Protein AF-A0A2A2UWL7-F1 (afdb_monomer)

Nearest PDB structures (foldseek):
  1azx-assembly1_L  TM=3.240E-01  e=1.649E-01  Homo sapiens
  1e03-assembly1_L  TM=3.255E-01  e=1.553E-01  Homo sapiens
  1lk6-assembly1_L  TM=3.260E-01  e=3.373E-01  Homo sapiens
  2hij-assembly2_L  TM=3.289E-01  e=7.777E-01  Homo sapiens
  1r1l-assembly1_L  TM=2.921E-01  e=4.825E-01  Homo sapiens

Foldseek 3Di:
DPPPDFWKKAKAKEFEKEFLAFKFFLVRLVVLVVPPVSLVSQQQFFKKFWWFDFFKFWWQWDQDPQRKTWTWIDGPPPFDTKTKIADCPQLVLDDVPFDKDKDFDALDDDDDPPGGDGRTQWMFIAGPVRHTSDIGGPRRLLQCLLQVRTRRHIDDDLVVGFEIETQDMDTDLPHGPSVCVVVPPLLVVCQPPDDHPDPSCPGSSSGTIMGTMGRPDMDMDMDIRDDPVVDPPPFDTQMQGQGDPPSVVSVVVSPDDLDDSSACQSSVQVRQVVLCQQVRPSDPDRNPVPPPDPSHVVVSRHRYYHYDYPQASHWYHHPRDIDDGDGDDPSD

Solvent-accessible surface area (backbone atoms only — not comparable to full-atom values): 18523 Å² total; per-residue (Å²): 133,80,80,76,75,59,45,37,28,36,34,30,38,36,40,31,30,34,64,53,51,57,62,34,26,51,54,52,45,71,59,48,73,76,37,71,79,48,49,70,48,43,64,69,22,32,36,38,34,40,29,38,34,73,49,58,22,31,26,65,30,40,69,48,100,85,63,34,35,34,35,29,41,39,51,86,84,72,61,80,55,32,39,35,40,42,32,45,53,63,48,66,66,40,57,91,91,63,67,67,47,78,49,79,43,56,80,54,87,76,90,55,89,99,54,62,41,51,45,23,46,32,38,36,37,23,38,86,85,68,46,84,62,44,82,46,37,58,47,42,49,53,44,39,22,38,67,62,37,59,34,35,45,72,49,67,69,64,78,83,76,27,59,29,41,47,43,31,69,46,75,28,78,94,46,54,42,66,70,57,57,60,85,28,67,65,60,54,48,46,54,70,68,55,75,58,85,37,91,84,49,91,44,38,40,62,26,34,24,38,42,39,28,19,75,78,49,68,49,76,50,75,40,76,70,59,55,81,84,82,50,64,99,83,62,74,77,39,76,44,74,29,44,55,99,82,36,58,63,45,48,58,54,67,75,46,78,73,67,60,94,86,39,64,27,59,52,45,35,51,47,44,53,51,30,46,52,36,57,25,82,70,40,88,73,52,50,89,58,64,84,72,49,86,62,17,50,52,70,55,51,30,43,47,78,45,80,45,74,48,70,34,76,40,27,44,31,39,100,73,32,74,47,75,54,36,68,49,94,87,41,123

pLDDT: mean 88.8, std 8.98, range [41.31, 98.12]

Radius of gyration: 23.71 Å; Cα contacts (8 Å, |Δi|>4): 663; chains: 1; bounding box: 66×36×76 Å

Structure (mmCIF, N/CA/C/O backbone):
data_AF-A0A2A2UWL7-F1
#
_entry.id   AF-A0A2A2UWL7-F1
#
loop_
_atom_site.group_PDB
_atom_site.id
_atom_site.type_symbol
_atom_site.label_atom_id
_atom_site.label_alt_id
_atom_site.label_comp_id
_atom_site.label_asym_id
_atom_site.label_entity_id
_atom_site.label_seq_id
_atom_site.pdbx_PDB_ins_code
_atom_site.Cartn_x
_atom_site.Cartn_y
_atom_site.Cartn_z
_atom_site.occupancy
_atom_site.B_iso_or_equiv
_atom_site.auth_seq_id
_atom_site.auth_comp_id
_atom_site.auth_asym_id
_atom_site.auth_atom_id
_atom_site.pdbx_PDB_model_num
ATOM 1 N N . MET A 1 1 ? 42.672 -5.130 -41.601 1.00 41.31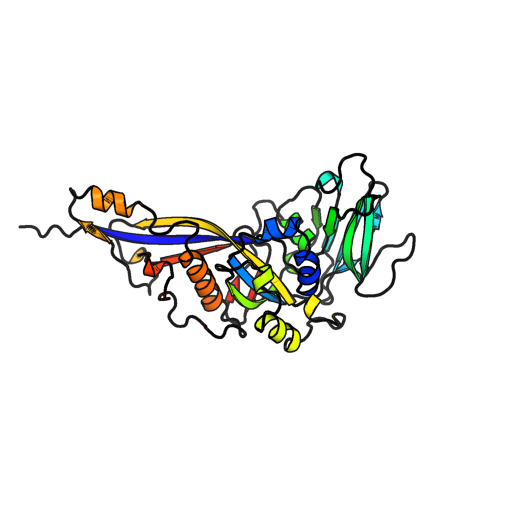 1 MET A N 1
ATOM 2 C CA . MET A 1 1 ? 41.757 -4.196 -40.924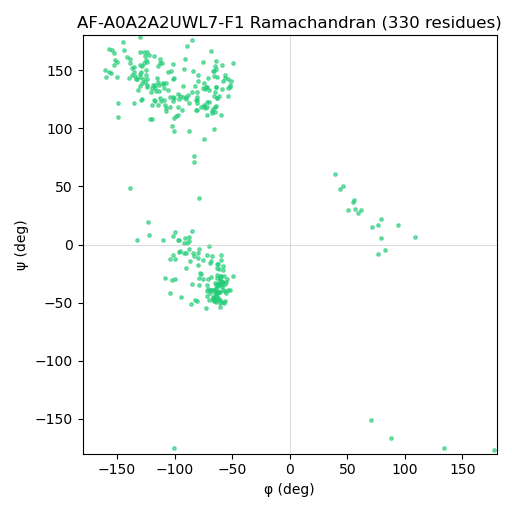 1.00 41.31 1 MET A CA 1
ATOM 3 C C . MET A 1 1 ? 40.709 -5.062 -40.262 1.00 41.31 1 MET A C 1
ATOM 5 O O . MET A 1 1 ? 39.820 -5.549 -40.947 1.00 41.31 1 MET A O 1
ATOM 9 N N . SER A 1 2 ? 40.934 -5.419 -38.999 1.00 44.66 2 SER A N 1
ATOM 10 C CA . SER A 1 2 ? 39.890 -6.002 -38.160 1.00 44.66 2 SER A CA 1
ATOM 11 C C . SER A 1 2 ? 38.804 -4.941 -38.021 1.00 44.66 2 SER A C 1
ATOM 13 O O . SER A 1 2 ? 39.118 -3.807 -37.679 1.00 44.66 2 SER A O 1
ATOM 15 N N . ASN A 1 3 ? 37.558 -5.279 -38.350 1.00 45.78 3 ASN A N 1
ATOM 16 C CA . ASN A 1 3 ? 36.433 -4.523 -37.817 1.00 45.78 3 ASN A CA 1
ATOM 17 C C . ASN A 1 3 ? 36.465 -4.787 -36.312 1.00 45.78 3 ASN A C 1
ATOM 19 O O . ASN A 1 3 ? 36.086 -5.879 -35.892 1.00 45.78 3 ASN A O 1
ATOM 23 N N . GLU A 1 4 ? 37.013 -3.861 -35.532 1.00 58.72 4 GLU A N 1
ATOM 24 C CA . GLU A 1 4 ? 36.763 -3.839 -34.095 1.00 58.72 4 GLU A CA 1
ATOM 25 C C . GLU A 1 4 ? 35.250 -3.670 -33.941 1.00 58.72 4 GLU A C 1
ATOM 27 O O . GLU A 1 4 ? 34.660 -2.694 -34.405 1.00 58.72 4 GLU A O 1
ATOM 32 N N . GLU A 1 5 ? 34.583 -4.719 -33.459 1.00 68.62 5 GLU A N 1
ATOM 33 C CA . GLU A 1 5 ? 33.166 -4.631 -33.133 1.00 68.62 5 GLU A CA 1
ATOM 34 C C . GLU A 1 5 ? 33.044 -3.668 -31.956 1.00 68.62 5 GLU A C 1
ATOM 36 O O . GLU A 1 5 ? 33.579 -3.951 -30.885 1.00 68.62 5 GLU A O 1
ATOM 41 N N . SER A 1 6 ? 32.357 -2.539 -32.167 1.00 79.06 6 SER A N 1
ATOM 42 C CA . SER A 1 6 ? 32.125 -1.560 -31.107 1.00 79.06 6 SER A CA 1
ATOM 43 C C . SER A 1 6 ? 31.498 -2.233 -29.889 1.00 79.06 6 SER A C 1
ATOM 45 O O . SER A 1 6 ? 30.588 -3.071 -30.010 1.00 79.06 6 SER A O 1
ATOM 47 N N . LEU A 1 7 ? 32.013 -1.904 -28.705 1.00 88.62 7 LEU A N 1
ATOM 48 C CA . LEU A 1 7 ? 31.579 -2.523 -27.465 1.00 88.62 7 LEU A CA 1
ATOM 49 C C . LEU A 1 7 ? 30.153 -2.055 -27.151 1.00 88.62 7 LEU A C 1
ATOM 51 O O . LEU A 1 7 ? 29.884 -0.863 -27.031 1.00 88.62 7 LEU A O 1
ATOM 55 N N . LYS A 1 8 ? 29.214 -2.997 -27.008 1.00 93.38 8 LYS A N 1
ATOM 56 C CA . LYS A 1 8 ? 27.795 -2.685 -26.769 1.00 93.38 8 LYS A CA 1
ATOM 57 C C . LYS A 1 8 ? 27.312 -3.212 -25.436 1.00 93.38 8 LYS A C 1
ATOM 59 O O . LYS A 1 8 ? 27.574 -4.365 -25.081 1.00 93.38 8 LYS A O 1
ATOM 64 N N . GLY A 1 9 ? 26.547 -2.381 -24.740 1.00 94.81 9 GLY A N 1
ATOM 65 C CA . GLY A 1 9 ? 25.943 -2.705 -23.455 1.00 94.81 9 GLY A CA 1
ATOM 66 C C . GLY A 1 9 ? 24.438 -2.472 -23.427 1.00 94.81 9 GLY A C 1
ATOM 67 O O . GLY A 1 9 ? 23.865 -1.807 -24.291 1.00 94.81 9 GLY A O 1
ATOM 68 N N . VAL A 1 10 ? 23.792 -3.018 -22.401 1.00 96.94 10 VAL A N 1
ATOM 69 C CA . VAL A 1 10 ? 22.385 -2.746 -22.078 1.00 96.94 10 VAL A CA 1
ATOM 70 C C . VAL A 1 10 ? 22.256 -2.361 -20.609 1.00 96.94 10 VAL A C 1
ATOM 72 O O . VAL A 1 10 ? 23.004 -2.856 -19.761 1.00 96.94 10 VAL A O 1
ATOM 75 N N . LYS A 1 11 ? 21.287 -1.496 -20.302 1.00 97.38 11 LYS A N 1
ATOM 76 C CA . LYS A 1 11 ? 20.924 -1.133 -18.928 1.00 97.38 11 LYS A CA 1
ATOM 77 C C . LYS A 1 11 ? 19.522 -1.629 -18.611 1.00 97.38 11 LYS A C 1
ATOM 79 O O . LYS A 1 11 ? 18.597 -1.371 -19.375 1.00 97.38 11 LYS A O 1
ATOM 84 N N . ASN A 1 12 ? 19.356 -2.273 -17.467 1.00 96.62 12 ASN A N 1
ATOM 85 C CA . ASN A 1 12 ? 18.069 -2.633 -16.883 1.00 96.62 12 ASN A CA 1
ATOM 86 C C . ASN A 1 12 ? 17.880 -1.862 -15.579 1.00 96.62 12 ASN A C 1
ATOM 88 O O . ASN A 1 12 ? 18.859 -1.507 -14.923 1.00 96.62 12 ASN A O 1
ATOM 92 N N . ILE A 1 13 ? 16.629 -1.637 -15.194 1.00 97.56 13 ILE A N 1
ATOM 93 C CA . ILE A 1 13 ? 16.272 -0.952 -13.953 1.00 97.56 13 ILE A CA 1
ATOM 94 C C . ILE A 1 13 ? 15.358 -1.828 -13.098 1.00 97.56 13 ILE A C 1
ATOM 96 O O . ILE A 1 13 ? 14.497 -2.560 -13.590 1.00 97.56 13 ILE A O 1
ATOM 100 N N . ASN A 1 14 ? 15.558 -1.769 -11.793 1.00 97.19 14 ASN A N 1
ATOM 101 C CA . ASN A 1 14 ? 14.695 -2.372 -10.799 1.00 97.19 14 ASN A CA 1
ATOM 102 C C . ASN A 1 14 ? 14.161 -1.268 -9.894 1.00 97.19 14 ASN A C 1
ATOM 104 O O . ASN A 1 14 ? 14.916 -0.695 -9.113 1.00 97.19 14 ASN A O 1
ATOM 108 N N . ILE A 1 15 ? 12.878 -0.955 -10.034 1.00 97.69 15 ILE A N 1
ATOM 109 C CA . ILE A 1 15 ? 12.208 0.102 -9.283 1.00 97.69 15 ILE A CA 1
ATOM 110 C C . ILE A 1 15 ? 11.743 -0.476 -7.947 1.00 97.69 15 ILE A C 1
ATOM 112 O O . ILE A 1 15 ? 11.126 -1.542 -7.901 1.00 97.69 15 ILE A O 1
ATOM 116 N N . GLN A 1 16 ? 12.038 0.229 -6.863 1.00 95.88 16 GLN A N 1
ATOM 117 C CA . GLN A 1 16 ? 11.651 -0.134 -5.506 1.00 95.88 16 GLN A CA 1
ATOM 118 C C . GLN A 1 16 ? 10.497 0.758 -5.069 1.00 95.88 16 GLN A C 1
ATOM 120 O O . GLN A 1 16 ? 10.581 1.985 -5.137 1.00 95.88 16 GLN A O 1
ATOM 125 N N . VAL A 1 17 ? 9.416 0.132 -4.621 1.00 94.44 17 VAL A N 1
ATOM 126 C CA . VAL A 1 17 ? 8.229 0.813 -4.107 1.00 94.44 17 VAL A CA 1
ATOM 127 C C . VAL A 1 17 ? 7.910 0.324 -2.705 1.00 94.44 17 VAL A C 1
ATOM 129 O O . VAL A 1 17 ? 8.104 -0.849 -2.406 1.00 94.44 17 VAL A O 1
ATOM 132 N N . SER A 1 18 ? 7.389 1.200 -1.857 1.00 91.56 18 SER A N 1
ATOM 133 C CA . SER A 1 18 ? 6.950 0.872 -0.499 1.00 91.56 18 SER A CA 1
ATOM 134 C C . SER A 1 18 ? 5.540 1.397 -0.260 1.00 91.56 18 SER A C 1
ATOM 136 O O . SER A 1 18 ? 5.111 2.359 -0.896 1.00 91.56 18 SER A O 1
ATOM 138 N N . GLY A 1 19 ? 4.815 0.775 0.669 1.00 90.06 19 GLY A N 1
ATOM 139 C CA . GLY A 1 19 ? 3.588 1.361 1.200 1.00 90.06 19 GLY A CA 1
ATOM 140 C C . GLY A 1 19 ? 3.923 2.545 2.104 1.00 90.06 19 GLY A C 1
ATOM 141 O O . GLY A 1 19 ? 4.651 2.372 3.079 1.00 90.06 19 GLY A O 1
ATOM 142 N N . SER A 1 20 ? 3.394 3.731 1.802 1.00 85.56 20 SER A N 1
ATOM 143 C CA . SER A 1 20 ? 3.644 4.937 2.614 1.00 85.56 20 SER A CA 1
ATOM 144 C C . SER A 1 20 ? 2.777 4.990 3.878 1.00 85.56 20 SER A C 1
ATOM 146 O O . SER A 1 20 ? 3.054 5.734 4.815 1.00 85.56 20 SER A O 1
ATOM 148 N N . TYR A 1 21 ? 1.701 4.202 3.913 1.00 88.38 21 TYR A N 1
ATOM 149 C CA . TYR A 1 21 ? 0.769 4.128 5.033 1.00 88.38 21 TYR A CA 1
ATOM 150 C C . TYR A 1 21 ? 0.093 2.745 5.071 1.00 88.38 21 TYR A C 1
ATOM 152 O O . TYR A 1 21 ? -0.024 2.105 4.018 1.00 88.38 21 TYR A O 1
ATOM 160 N N . PRO A 1 22 ? -0.383 2.270 6.242 1.00 90.75 22 PRO A N 1
ATOM 161 C CA . PRO A 1 22 ? -1.287 1.125 6.310 1.00 90.75 22 PRO A CA 1
ATOM 162 C C . PRO A 1 22 ? -2.470 1.246 5.344 1.00 90.75 22 PRO A C 1
ATOM 164 O O . PRO A 1 22 ? -2.879 2.343 4.972 1.00 90.75 22 PRO A O 1
ATOM 167 N N . VAL A 1 23 ? -3.064 0.113 4.969 1.00 92.69 23 VAL A N 1
ATOM 168 C CA . VAL A 1 23 ? -4.260 0.120 4.117 1.00 92.69 23 VAL A CA 1
ATOM 169 C C . VAL A 1 23 ? -5.401 0.848 4.829 1.00 92.69 23 VAL A C 1
ATOM 171 O O . VAL A 1 23 ? -5.735 0.500 5.961 1.00 92.69 23 VAL A O 1
ATOM 174 N N . ILE A 1 24 ? -6.015 1.821 4.155 1.00 90.75 24 ILE A N 1
ATOM 175 C CA . ILE A 1 24 ? -7.119 2.630 4.696 1.00 90.75 24 ILE A CA 1
ATOM 176 C C . ILE A 1 24 ? -8.381 2.413 3.882 1.00 90.75 24 ILE A C 1
ATOM 178 O O . ILE A 1 24 ? -8.351 2.435 2.659 1.00 90.75 24 ILE A O 1
ATOM 182 N N . SER A 1 25 ? -9.513 2.217 4.536 1.00 90.50 25 SER A N 1
ATOM 183 C CA . SER A 1 25 ? -10.818 2.239 3.883 1.00 90.50 25 SER A CA 1
ATOM 184 C C . SER A 1 25 ? -11.124 3.627 3.306 1.00 90.50 25 SER A C 1
ATOM 186 O O . SER A 1 25 ? -10.597 4.648 3.754 1.00 90.50 25 SER A O 1
ATOM 188 N N . ALA A 1 26 ? -12.021 3.688 2.326 1.00 89.88 26 ALA A N 1
ATOM 189 C CA . ALA A 1 26 ? -12.530 4.944 1.784 1.00 89.88 26 ALA A CA 1
ATOM 190 C C . ALA A 1 26 ? -13.180 5.817 2.872 1.00 89.88 26 ALA A C 1
ATOM 192 O O . ALA A 1 26 ? -13.107 7.039 2.808 1.00 89.88 26 ALA A O 1
ATOM 193 N N . TYR A 1 27 ? -13.795 5.191 3.878 1.00 84.50 27 TYR A N 1
ATOM 194 C CA . TYR A 1 27 ? -14.333 5.879 5.046 1.00 84.50 27 TYR A CA 1
ATOM 195 C C . TYR A 1 27 ? -13.234 6.526 5.898 1.00 84.50 27 TYR A C 1
ATOM 197 O O . TYR A 1 27 ? -13.334 7.702 6.234 1.00 84.50 27 TYR A O 1
ATOM 205 N N . GLU A 1 28 ? -12.176 5.781 6.224 1.00 84.00 28 GLU A N 1
ATOM 206 C CA . GLU A 1 28 ? -11.048 6.303 7.007 1.00 84.00 28 GLU A CA 1
ATOM 207 C C . GLU A 1 28 ? -10.314 7.409 6.253 1.00 84.00 28 GLU A C 1
ATOM 209 O O . GLU A 1 28 ? -9.947 8.413 6.854 1.00 84.00 28 GLU A O 1
ATOM 214 N N . PHE A 1 29 ? -10.154 7.272 4.936 1.00 88.31 29 PHE A N 1
ATOM 215 C CA . PHE A 1 29 ? -9.541 8.301 4.101 1.00 88.31 29 PHE A CA 1
ATOM 216 C C . PHE A 1 29 ? -10.241 9.662 4.233 1.00 88.31 29 PHE A C 1
ATOM 218 O O . PHE A 1 29 ? -9.559 10.676 4.350 1.00 88.31 29 PHE A O 1
ATOM 225 N N . GLU A 1 30 ? -11.579 9.700 4.282 1.00 84.44 30 GLU A N 1
ATOM 226 C CA . GLU A 1 30 ? -12.331 10.954 4.446 1.00 84.44 30 GLU A CA 1
ATOM 227 C C . GLU A 1 30 ? -12.056 11.661 5.780 1.00 84.44 30 GLU A C 1
ATOM 229 O O . GLU A 1 30 ? -12.181 12.879 5.848 1.00 84.44 30 GLU A O 1
ATOM 234 N N . ILE A 1 31 ? -11.665 10.917 6.817 1.00 81.62 31 ILE A N 1
ATOM 235 C CA . ILE A 1 31 ? -11.295 11.462 8.129 1.00 81.62 31 ILE A CA 1
ATOM 236 C C . ILE A 1 31 ? -9.817 11.869 8.122 1.00 81.62 31 ILE A C 1
ATOM 238 O O . ILE A 1 31 ? -9.461 12.989 8.476 1.00 81.62 31 ILE A O 1
ATOM 242 N N . LEU A 1 32 ? -8.950 10.952 7.690 1.00 83.75 32 LEU A N 1
ATOM 243 C CA . LEU A 1 32 ? -7.497 11.094 7.760 1.00 83.75 32 LEU A CA 1
ATOM 244 C C . LEU A 1 32 ? -6.958 12.181 6.822 1.00 83.75 32 LEU A C 1
ATOM 246 O O . LEU A 1 32 ? -5.933 12.785 7.119 1.00 83.75 32 LEU A O 1
ATOM 250 N N . LYS A 1 33 ? -7.644 12.471 5.709 1.00 84.69 33 LYS A N 1
ATOM 251 C CA . LYS A 1 33 ? -7.235 13.525 4.769 1.00 84.69 33 LYS A CA 1
ATOM 252 C C . LYS A 1 33 ? -7.338 14.943 5.334 1.00 84.69 33 LYS A C 1
ATOM 254 O O . LYS A 1 33 ? -6.885 15.862 4.667 1.00 84.69 33 LYS A O 1
ATOM 259 N N . GLU A 1 34 ? -7.942 15.145 6.499 1.00 83.94 34 GLU A N 1
ATOM 260 C CA . GLU A 1 34 ? -8.004 16.459 7.153 1.00 83.94 34 GLU A CA 1
ATOM 261 C C . GLU A 1 34 ? -6.879 16.638 8.191 1.00 83.94 34 GLU A C 1
ATOM 263 O O . GLU A 1 34 ? -6.715 17.725 8.741 1.00 83.94 34 GLU A O 1
ATOM 268 N N . LEU A 1 35 ? -6.089 15.587 8.451 1.00 79.62 35 LEU A N 1
ATOM 269 C CA . LEU A 1 35 ? -5.049 15.560 9.478 1.00 79.62 35 LEU A CA 1
ATOM 270 C C . LEU A 1 35 ? -3.668 15.940 8.899 1.00 79.62 35 LEU A C 1
ATOM 272 O O . LEU A 1 35 ? -3.134 15.201 8.062 1.00 79.62 35 LEU A O 1
ATOM 276 N N . PRO A 1 36 ? -3.046 17.057 9.331 1.00 81.81 36 PRO A N 1
ATOM 277 C CA . PRO A 1 36 ? -1.752 17.506 8.806 1.00 81.81 36 PRO A CA 1
ATOM 278 C C . PRO A 1 36 ? -0.616 16.487 8.968 1.00 81.81 36 PRO A C 1
ATOM 280 O O . PRO A 1 36 ? 0.226 16.338 8.082 1.00 81.81 36 PRO A O 1
ATOM 283 N N . GLU A 1 37 ? -0.590 15.753 10.078 1.00 79.44 37 GLU A N 1
ATOM 284 C CA . GLU A 1 37 ? 0.398 14.710 10.351 1.00 79.44 37 GLU A CA 1
ATOM 285 C C . GLU A 1 37 ? 0.312 13.548 9.354 1.00 79.44 37 GLU A C 1
ATOM 287 O O . GLU A 1 37 ? 1.326 12.929 9.029 1.00 79.44 37 GLU A O 1
ATOM 292 N N . VAL A 1 38 ? -0.878 13.292 8.804 1.00 83.00 38 VAL A N 1
ATOM 293 C CA . VAL A 1 38 ? -1.093 12.266 7.783 1.00 83.00 38 VAL A CA 1
ATOM 294 C C . VAL A 1 38 ? -0.648 12.756 6.404 1.00 83.00 38 VAL A C 1
ATOM 296 O O . VAL A 1 38 ? -0.084 11.978 5.636 1.00 83.00 38 VAL A O 1
ATOM 299 N N . HIS A 1 39 ? -0.817 14.046 6.089 1.00 84.69 39 HIS A N 1
ATOM 300 C CA . HIS A 1 39 ? -0.372 14.612 4.803 1.00 84.69 39 HIS A CA 1
ATOM 301 C C . HIS A 1 39 ? 1.119 14.412 4.570 1.00 84.69 39 HIS A C 1
ATOM 303 O O . HIS A 1 39 ? 1.531 14.096 3.456 1.00 84.69 39 HIS A O 1
ATOM 309 N N . HIS A 1 40 ? 1.926 14.557 5.621 1.00 82.12 40 HIS A N 1
ATOM 310 C CA . HIS A 1 40 ? 3.363 14.319 5.544 1.00 82.12 40 HIS A CA 1
ATOM 311 C C . HIS A 1 40 ? 3.707 12.878 5.153 1.00 82.12 40 HIS A C 1
ATOM 313 O O . HIS A 1 40 ? 4.680 12.674 4.436 1.00 82.12 40 HIS A O 1
ATOM 319 N N . LEU A 1 41 ? 2.898 11.902 5.572 1.00 84.31 41 LEU A N 1
ATOM 320 C CA . LEU A 1 41 ? 3.100 10.487 5.251 1.00 84.31 41 LEU A CA 1
ATOM 321 C C . LEU A 1 41 ? 2.663 10.142 3.824 1.00 84.31 41 LEU A C 1
ATOM 323 O O . LEU A 1 41 ? 3.147 9.174 3.256 1.00 84.31 41 LEU A O 1
ATOM 327 N N . TRP A 1 42 ? 1.737 10.906 3.241 1.00 89.06 42 TRP A N 1
ATOM 328 C CA . TRP A 1 42 ? 1.191 10.635 1.905 1.00 89.06 42 TRP A CA 1
ATOM 329 C C . TRP A 1 42 ? 1.820 11.474 0.795 1.00 89.06 42 TRP A C 1
ATOM 331 O O . TRP A 1 42 ? 1.581 11.198 -0.379 1.00 89.06 42 TRP A O 1
ATOM 341 N N . ARG A 1 43 ? 2.578 12.519 1.147 1.00 85.94 43 ARG A N 1
ATOM 342 C CA . ARG A 1 43 ? 3.111 13.499 0.190 1.00 85.94 43 ARG A CA 1
ATOM 343 C C . ARG A 1 43 ? 3.948 12.855 -0.913 1.00 85.94 43 ARG A C 1
ATOM 345 O O . ARG A 1 43 ? 3.825 13.255 -2.064 1.00 85.94 43 ARG A O 1
ATOM 352 N N . GLU A 1 44 ? 4.761 11.868 -0.562 1.00 88.88 44 GLU A N 1
ATOM 353 C CA . GLU A 1 44 ? 5.674 11.211 -1.503 1.00 88.88 44 GLU A CA 1
ATOM 354 C C . GLU A 1 44 ? 5.007 10.038 -2.253 1.00 88.88 44 GLU A C 1
ATOM 356 O O . GLU A 1 44 ? 5.590 9.445 -3.162 1.00 88.88 44 GLU A O 1
ATOM 361 N N . SER A 1 45 ? 3.754 9.697 -1.923 1.00 92.62 45 SER A N 1
ATOM 362 C CA . SER A 1 45 ? 3.015 8.655 -2.634 1.00 92.62 45 SER A CA 1
ATOM 363 C C . SER A 1 45 ? 2.610 9.135 -4.030 1.00 92.62 45 SER A C 1
ATOM 365 O O . SER A 1 45 ? 1.723 9.976 -4.187 1.00 92.62 45 SER A O 1
ATOM 367 N N . THR A 1 46 ? 3.202 8.549 -5.068 1.00 93.94 46 THR A N 1
ATOM 368 C CA . THR A 1 46 ? 2.881 8.868 -6.469 1.00 93.94 46 THR A CA 1
ATOM 369 C C . THR A 1 46 ? 1.969 7.837 -7.127 1.00 93.94 46 THR A C 1
ATOM 371 O O . THR A 1 46 ? 1.458 8.087 -8.221 1.00 93.94 46 THR A O 1
ATOM 374 N N . ILE A 1 47 ? 1.720 6.700 -6.470 1.00 95.25 47 ILE A N 1
ATOM 375 C CA . ILE A 1 47 ? 0.880 5.601 -6.956 1.00 95.25 47 ILE A CA 1
ATOM 376 C C . ILE A 1 47 ? -0.164 5.247 -5.892 1.00 95.25 47 ILE A C 1
ATOM 378 O O . ILE A 1 47 ? 0.121 5.236 -4.698 1.00 95.25 47 ILE A O 1
ATOM 382 N N . TYR A 1 48 ? -1.381 4.910 -6.312 1.00 95.38 48 TYR A N 1
ATOM 383 C CA . TYR A 1 48 ? -2.387 4.315 -5.434 1.00 95.38 48 TYR A CA 1
ATOM 384 C C . TYR A 1 48 ? -3.120 3.167 -6.103 1.00 95.38 48 TYR A C 1
ATOM 386 O O . TYR A 1 48 ? -3.321 3.135 -7.320 1.00 95.38 48 TYR A O 1
ATOM 394 N N . LEU A 1 49 ? -3.582 2.244 -5.271 1.00 96.25 49 LEU A N 1
ATOM 395 C CA . LEU A 1 49 ? -4.501 1.191 -5.653 1.00 96.25 49 LEU A CA 1
ATOM 396 C C . LEU A 1 49 ? -5.830 1.423 -4.944 1.00 96.25 49 LEU A C 1
ATOM 398 O O . LEU A 1 49 ? -5.848 1.718 -3.750 1.00 96.25 49 LEU A O 1
ATOM 402 N N . ILE A 1 50 ? -6.934 1.254 -5.671 1.00 96.62 50 ILE A N 1
ATOM 403 C CA . ILE A 1 50 ? -8.254 1.072 -5.065 1.00 96.62 50 ILE A CA 1
ATOM 404 C C . ILE A 1 50 ? -8.495 -0.427 -5.029 1.00 96.62 50 ILE A C 1
ATOM 406 O O . ILE A 1 50 ? -8.513 -1.091 -6.071 1.00 96.62 50 ILE A O 1
ATOM 410 N N . VAL A 1 51 ? -8.651 -0.947 -3.824 1.00 96.38 51 VAL A N 1
ATOM 411 C CA . VAL A 1 51 ? -8.805 -2.371 -3.555 1.00 96.38 51 VAL A CA 1
ATOM 412 C C . VAL A 1 51 ? -10.089 -2.627 -2.778 1.00 96.38 51 VAL A C 1
ATOM 414 O O . VAL A 1 51 ? -10.687 -1.700 -2.238 1.00 96.38 51 VAL A O 1
ATOM 417 N N . GLN A 1 52 ? -10.517 -3.879 -2.704 1.00 94.69 52 GLN A N 1
ATOM 418 C CA . GLN A 1 52 ? -11.600 -4.308 -1.831 1.00 94.69 52 GLN A CA 1
ATOM 419 C C . GLN A 1 52 ? -11.131 -5.456 -0.954 1.00 94.69 52 GLN A C 1
ATOM 421 O O . GLN A 1 52 ? -10.428 -6.353 -1.418 1.00 94.69 52 GLN A O 1
ATOM 426 N N . ARG A 1 53 ? -11.541 -5.417 0.307 1.00 92.50 53 ARG A N 1
ATOM 427 C CA . ARG A 1 53 ? -11.301 -6.470 1.289 1.00 92.50 53 ARG A CA 1
ATOM 428 C C . ARG A 1 53 ? -12.525 -6.651 2.181 1.00 92.50 53 ARG A C 1
ATOM 430 O O . ARG A 1 53 ? -13.324 -5.719 2.285 1.00 92.50 53 ARG A O 1
ATOM 437 N N . PRO A 1 54 ? -12.642 -7.788 2.873 1.00 90.94 54 PRO A N 1
ATOM 438 C CA . PRO A 1 54 ? -13.674 -7.978 3.880 1.00 90.94 54 PRO A CA 1
ATOM 439 C C . PRO A 1 54 ? -13.606 -6.941 5.003 1.00 90.94 54 PRO A C 1
ATOM 441 O O . PRO A 1 54 ? -12.557 -6.351 5.314 1.00 90.94 54 PRO A O 1
ATOM 444 N N . LEU A 1 55 ? -14.762 -6.719 5.612 1.00 90.44 55 LEU A N 1
ATOM 445 C CA . LEU A 1 55 ? -14.948 -5.869 6.766 1.00 90.44 55 LEU A CA 1
ATOM 446 C C . LEU A 1 55 ? -14.248 -6.498 7.971 1.00 90.44 55 LEU A C 1
ATOM 448 O O . LEU A 1 55 ? -14.659 -7.542 8.474 1.00 90.44 55 LEU A O 1
ATOM 452 N N . MET A 1 56 ? -13.223 -5.813 8.470 1.00 92.06 56 MET A N 1
ATOM 453 C CA . MET A 1 56 ? -12.575 -6.159 9.730 1.00 92.06 56 MET A CA 1
ATOM 454 C C . MET A 1 56 ? -13.008 -5.208 10.835 1.00 92.06 56 MET A C 1
ATOM 456 O O . MET A 1 56 ? -13.258 -4.024 10.588 1.00 92.06 56 MET A O 1
ATOM 460 N N . TYR A 1 57 ? -13.039 -5.725 12.054 1.00 92.25 57 TYR A N 1
ATOM 461 C CA . TYR A 1 57 ? -13.403 -4.986 13.254 1.00 92.25 57 TYR A CA 1
ATOM 462 C C . TYR A 1 57 ? -12.716 -5.583 14.474 1.00 92.25 57 TYR A C 1
ATOM 464 O O . TYR A 1 57 ? -12.309 -6.746 14.476 1.00 92.25 57 TYR A O 1
ATOM 472 N N . PHE A 1 58 ? -12.611 -4.772 15.519 1.00 95.38 58 PHE A N 1
ATOM 473 C CA . PHE A 1 58 ? -12.202 -5.219 16.833 1.00 95.38 58 PHE A CA 1
ATOM 474 C C . PHE A 1 58 ? -13.385 -5.814 17.598 1.00 95.38 58 PHE A C 1
ATOM 476 O O . PHE A 1 58 ? -14.480 -5.245 17.640 1.00 95.38 58 PHE A O 1
ATOM 483 N N . ASN A 1 59 ? -13.121 -6.942 18.240 1.00 94.62 59 ASN A N 1
ATOM 484 C CA . ASN A 1 59 ? -13.967 -7.612 19.214 1.00 94.62 59 ASN A CA 1
ATOM 485 C C . ASN A 1 59 ? -13.218 -7.763 20.531 1.00 94.62 59 ASN A C 1
ATOM 487 O O . ASN A 1 59 ? -11.989 -7.659 20.570 1.00 94.62 59 ASN A O 1
ATOM 491 N N . ASN A 1 60 ? -13.956 -8.033 21.609 1.00 94.81 60 ASN A N 1
ATOM 492 C CA . ASN A 1 60 ? -13.391 -8.283 22.931 1.00 94.81 60 ASN A CA 1
ATOM 493 C C . ASN A 1 60 ? -12.393 -7.189 23.366 1.00 94.81 60 ASN A C 1
ATOM 495 O O . ASN A 1 60 ? -11.430 -7.460 24.090 1.00 94.81 60 ASN A O 1
ATOM 499 N N . LEU A 1 61 ? -12.594 -5.955 22.886 1.00 95.25 61 LEU A N 1
ATOM 500 C CA . LEU A 1 61 ? -11.651 -4.872 23.101 1.00 95.25 61 LEU A CA 1
ATOM 501 C C . LEU A 1 61 ? -11.775 -4.413 24.550 1.00 95.25 61 LEU A C 1
ATOM 503 O O . LEU A 1 61 ? -12.844 -3.995 24.995 1.00 95.25 61 LEU A O 1
ATOM 507 N N . ARG A 1 62 ? -10.675 -4.508 25.293 1.00 93.62 62 ARG A N 1
ATOM 508 C CA . ARG A 1 62 ? -10.589 -4.140 26.708 1.00 93.62 62 ARG A CA 1
ATOM 509 C C . ARG A 1 62 ? -9.281 -3.423 27.006 1.00 93.62 62 ARG A C 1
ATOM 511 O O . ARG A 1 62 ? -8.232 -3.792 26.484 1.00 93.62 62 ARG A O 1
ATOM 518 N N . ILE A 1 63 ? -9.342 -2.439 27.889 1.00 91.62 63 ILE A N 1
ATOM 519 C CA . ILE A 1 63 ? -8.167 -1.746 28.418 1.00 91.62 63 ILE A CA 1
ATOM 520 C C . ILE A 1 63 ? -7.903 -2.337 29.800 1.00 91.62 63 ILE A C 1
ATOM 522 O O . ILE A 1 63 ? -8.828 -2.435 30.607 1.00 91.62 63 ILE A O 1
ATOM 526 N N . ASN A 1 64 ? -6.684 -2.813 30.046 1.00 90.38 64 ASN A N 1
ATOM 527 C CA . ASN A 1 64 ? -6.312 -3.331 31.363 1.00 90.38 64 ASN A CA 1
ATOM 528 C C . ASN A 1 64 ? -5.850 -2.206 32.307 1.00 90.38 64 ASN A C 1
ATOM 530 O O . ASN A 1 64 ? -5.709 -1.055 31.901 1.00 90.38 64 ASN A O 1
ATOM 534 N N . ASP A 1 65 ? -5.569 -2.556 33.563 1.00 86.88 65 ASP A N 1
ATOM 535 C CA . ASP A 1 65 ? -5.144 -1.603 34.599 1.00 86.88 65 ASP A CA 1
ATOM 536 C C . ASP A 1 65 ? -3.814 -0.894 34.275 1.00 86.88 65 ASP A C 1
ATOM 538 O O . ASP A 1 65 ? -3.487 0.122 34.881 1.00 86.88 65 ASP A O 1
ATOM 542 N N . GLN A 1 66 ? -3.035 -1.426 33.329 1.00 87.50 66 GLN A N 1
ATOM 543 C CA . GLN A 1 66 ? -1.783 -0.847 32.841 1.00 87.50 66 GLN A CA 1
ATOM 544 C C . GLN A 1 66 ? -1.976 0.069 31.617 1.00 87.50 66 GLN A C 1
ATOM 546 O O . GLN A 1 66 ? -0.993 0.577 31.087 1.00 87.50 66 GLN A O 1
ATOM 551 N N . GLY A 1 67 ? -3.211 0.265 31.141 1.00 88.44 67 GLY A N 1
ATOM 552 C CA . GLY A 1 67 ? -3.503 1.057 29.940 1.00 88.44 67 GLY A CA 1
ATOM 553 C C . GLY A 1 67 ? -3.247 0.322 28.618 1.00 88.44 67 GLY A C 1
ATOM 554 O O . GLY A 1 67 ? -3.390 0.907 27.547 1.00 88.44 67 GLY A O 1
ATOM 555 N N . VAL A 1 68 ? -2.913 -0.972 28.662 1.00 93.31 68 VAL A N 1
ATOM 556 C CA . VAL A 1 68 ? -2.702 -1.794 27.464 1.00 93.31 68 VAL A CA 1
ATOM 557 C C . VAL A 1 68 ? -4.048 -2.243 26.909 1.00 93.31 68 VAL A C 1
ATOM 559 O O . VAL A 1 68 ? -4.868 -2.864 27.599 1.00 93.31 68 VAL A O 1
ATOM 562 N N . VAL A 1 69 ? -4.255 -1.971 25.624 1.00 95.44 69 VAL A N 1
ATOM 563 C CA . VAL A 1 69 ? -5.442 -2.394 24.885 1.00 95.44 69 VAL A CA 1
ATOM 564 C C . VAL A 1 69 ? -5.253 -3.843 24.459 1.00 95.44 69 VAL A C 1
ATOM 566 O O . VAL A 1 69 ? -4.285 -4.174 23.786 1.00 95.44 69 VAL A O 1
ATOM 569 N N . ASN A 1 70 ? -6.185 -4.709 24.831 1.00 97.12 70 ASN A N 1
ATOM 570 C CA . ASN A 1 70 ? -6.269 -6.091 24.374 1.00 97.12 70 ASN A CA 1
ATOM 571 C C . ASN A 1 70 ? -7.486 -6.208 23.464 1.00 97.12 70 ASN A C 1
ATOM 573 O O . ASN A 1 70 ? -8.534 -5.654 23.793 1.00 97.12 70 ASN A O 1
ATOM 577 N N . PHE A 1 71 ? -7.366 -6.922 22.354 1.00 97.56 71 PHE A N 1
ATOM 578 C CA . PHE A 1 71 ? -8.444 -7.046 21.378 1.00 97.56 71 PHE A CA 1
ATOM 579 C C . PHE A 1 71 ? -8.349 -8.354 20.595 1.00 97.56 71 PHE A C 1
ATOM 581 O O . PHE A 1 71 ? -7.312 -9.020 20.553 1.00 97.56 71 PHE A O 1
ATOM 588 N N . GLU A 1 72 ? -9.447 -8.675 19.928 1.00 97.88 72 GLU A N 1
ATOM 589 C CA . GLU A 1 72 ? -9.526 -9.630 18.834 1.00 97.88 72 GLU A CA 1
ATOM 590 C C . GLU A 1 72 ? -9.803 -8.866 17.535 1.00 97.88 72 GLU A C 1
ATOM 592 O O . GLU A 1 72 ? -10.596 -7.929 17.541 1.00 97.88 72 GLU A O 1
ATOM 597 N N . ILE A 1 73 ? -9.168 -9.234 16.423 1.00 97.38 73 ILE A N 1
ATOM 598 C CA . ILE A 1 73 ? -9.547 -8.776 15.082 1.00 97.38 73 ILE A CA 1
ATOM 599 C C . ILE A 1 73 ? -10.325 -9.907 14.426 1.00 97.38 73 ILE A C 1
ATOM 601 O O . ILE A 1 73 ? -9.829 -11.028 14.310 1.00 97.38 73 ILE A O 1
ATOM 605 N N . SER A 1 74 ? -11.544 -9.603 14.001 1.00 95.12 74 SER A N 1
ATOM 606 C CA . SER A 1 74 ? -12.445 -10.551 13.350 1.00 95.12 74 SER A CA 1
ATOM 607 C C . SER A 1 74 ? -12.932 -10.010 12.010 1.00 95.12 74 SER A C 1
ATOM 609 O O . SER A 1 74 ? -12.864 -8.809 11.744 1.00 95.12 74 SER A O 1
ATOM 611 N N . ASP A 1 75 ? -13.443 -10.918 11.183 1.00 90.94 75 ASP A N 1
ATOM 612 C CA . ASP A 1 75 ? -14.189 -10.622 9.964 1.00 90.94 75 ASP A CA 1
ATOM 613 C C . ASP A 1 75 ? -15.504 -11.421 9.956 1.00 90.94 75 ASP A C 1
ATOM 615 O O . ASP A 1 75 ? -15.787 -12.191 10.878 1.00 90.94 75 ASP A O 1
ATOM 619 N N . MET A 1 76 ? -16.330 -11.240 8.924 1.00 84.38 76 MET A N 1
ATOM 620 C CA . MET A 1 76 ? -17.602 -11.968 8.804 1.00 84.38 76 MET A CA 1
ATOM 621 C C . MET A 1 76 ? -17.481 -13.279 8.021 1.00 84.38 76 MET A C 1
ATOM 623 O O . MET A 1 76 ? -18.491 -13.939 7.769 1.00 84.38 76 MET A O 1
ATOM 627 N N . ARG A 1 77 ? -16.263 -13.682 7.643 1.00 87.12 77 ARG A N 1
ATOM 628 C CA . ARG A 1 77 ? -16.019 -14.912 6.876 1.00 87.12 77 ARG A CA 1
ATOM 629 C C . ARG A 1 77 ? -15.938 -16.149 7.765 1.00 87.12 77 ARG A C 1
ATOM 631 O O . ARG A 1 77 ? -15.919 -17.264 7.251 1.00 87.12 77 ARG A O 1
ATOM 638 N N . GLY A 1 78 ? -15.934 -15.957 9.085 1.00 86.12 78 GLY A N 1
ATOM 639 C CA . GLY A 1 78 ? -15.807 -17.039 10.058 1.00 86.12 78 GLY A CA 1
ATOM 640 C C . GLY A 1 78 ? -14.368 -17.520 10.225 1.00 86.12 78 GLY A C 1
ATOM 641 O O . GLY A 1 78 ? -14.164 -18.653 10.654 1.00 86.12 78 GLY A O 1
ATOM 642 N N . ASN A 1 79 ? -13.390 -16.681 9.876 1.00 93.56 79 ASN A N 1
ATOM 643 C CA . ASN A 1 79 ? -11.989 -16.944 10.174 1.00 93.56 79 ASN A CA 1
ATOM 644 C C . ASN A 1 79 ? -11.750 -16.905 11.691 1.00 93.56 79 ASN A C 1
ATOM 646 O O . ASN A 1 79 ? -12.425 -16.169 12.419 1.00 93.56 79 ASN A O 1
ATOM 650 N N . GLU A 1 80 ? -10.785 -17.696 12.164 1.00 96.62 80 GLU A N 1
ATOM 651 C CA . GLU A 1 80 ? -10.370 -17.666 13.568 1.00 96.62 80 GLU A CA 1
ATOM 652 C C . GLU A 1 80 ? -9.792 -16.281 13.907 1.00 96.62 80 GLU A C 1
ATOM 654 O O . GLU A 1 80 ? -8.871 -15.835 13.213 1.00 96.62 80 GLU A O 1
ATOM 659 N N . PRO A 1 81 ? -10.291 -15.594 14.955 1.00 97.50 81 PRO A N 1
ATOM 660 C CA . PRO A 1 81 ? -9.856 -14.240 15.264 1.00 97.50 81 PRO A CA 1
ATOM 661 C C . PRO A 1 81 ? -8.352 -14.134 15.513 1.00 97.50 81 PRO A C 1
ATOM 663 O O . PRO A 1 81 ? -7.755 -14.949 16.222 1.00 97.50 81 PRO A O 1
ATOM 666 N N . LEU A 1 82 ? -7.747 -13.057 15.016 1.00 97.88 82 LEU A N 1
ATOM 667 C CA . LEU A 1 82 ? -6.422 -12.658 15.480 1.00 97.88 82 LEU A CA 1
ATOM 668 C C . LEU A 1 82 ? -6.557 -12.092 16.889 1.00 97.88 82 LEU A C 1
ATOM 670 O O . LEU A 1 82 ? -7.417 -11.254 17.135 1.00 97.88 82 LEU A O 1
ATOM 674 N N . THR A 1 83 ? -5.678 -12.478 17.800 1.00 98.12 83 THR A N 1
ATOM 675 C CA . THR A 1 83 ? -5.600 -11.876 19.140 1.00 98.12 83 THR A CA 1
ATOM 676 C C . THR A 1 83 ? -4.451 -10.888 19.178 1.00 98.12 83 THR A C 1
ATOM 678 O O . THR A 1 83 ? -3.409 -11.137 18.575 1.00 98.12 83 THR A O 1
ATOM 681 N N . GLY A 1 84 ? -4.605 -9.761 19.867 1.00 97.31 84 GLY A N 1
ATOM 682 C CA . GLY A 1 84 ? -3.544 -8.767 19.890 1.00 97.31 84 GLY A CA 1
ATOM 683 C C . GLY A 1 84 ? -3.567 -7.820 21.072 1.00 97.31 84 GLY A C 1
ATOM 684 O O . GLY A 1 84 ? -4.525 -7.752 21.847 1.00 97.31 84 GLY A O 1
ATOM 685 N N . THR A 1 85 ? -2.458 -7.097 21.193 1.00 97.50 85 THR A N 1
ATOM 686 C CA . THR A 1 85 ? -2.264 -6.049 22.189 1.00 97.50 85 THR A CA 1
ATOM 687 C C . THR A 1 85 ? -1.673 -4.799 21.556 1.00 97.50 85 THR A C 1
ATOM 689 O O . THR A 1 85 ? -0.783 -4.900 20.706 1.00 97.50 85 THR A O 1
ATOM 692 N N . LEU A 1 86 ? -2.122 -3.639 22.028 1.00 97.19 86 LEU A N 1
ATOM 693 C CA . LEU A 1 86 ? -1.499 -2.343 21.796 1.00 97.19 86 LEU A CA 1
ATOM 694 C C . LEU A 1 86 ? -1.099 -1.736 23.139 1.00 97.19 86 LEU A C 1
ATOM 696 O O . LEU A 1 86 ? -1.960 -1.483 23.980 1.00 97.19 86 LEU A O 1
ATOM 700 N N . ASP A 1 87 ? 0.191 -1.475 23.310 1.00 95.25 87 ASP A N 1
ATOM 701 C CA . ASP A 1 87 ? 0.726 -0.680 24.413 1.00 95.25 87 ASP A CA 1
ATOM 702 C C . ASP A 1 87 ? 1.026 0.749 23.910 1.00 95.25 87 ASP A C 1
ATOM 704 O O . ASP A 1 87 ? 1.962 0.936 23.120 1.00 95.25 87 ASP A O 1
ATOM 708 N N . PRO A 1 88 ? 0.237 1.769 24.312 1.00 93.12 88 PRO A N 1
ATOM 709 C CA . PRO A 1 88 ? 0.438 3.152 23.873 1.00 93.12 88 PRO A CA 1
ATOM 710 C C . PRO A 1 88 ? 1.799 3.747 24.266 1.00 93.12 88 PRO A C 1
ATOM 712 O O . PRO A 1 88 ? 2.301 4.618 23.556 1.00 93.12 88 PRO A O 1
ATOM 715 N N . TYR A 1 89 ? 2.421 3.270 25.348 1.00 92.00 89 TYR A N 1
ATOM 716 C CA . TYR A 1 89 ? 3.736 3.740 25.787 1.00 92.00 89 TYR A CA 1
ATOM 717 C C . TYR A 1 89 ? 4.859 3.052 25.005 1.00 92.00 89 TYR A C 1
ATOM 719 O O . TYR A 1 89 ? 5.740 3.727 24.474 1.00 92.00 89 TYR A O 1
ATOM 727 N N . GLU A 1 90 ? 4.810 1.720 24.864 1.00 94.19 90 GLU A N 1
ATOM 728 C CA . GLU A 1 90 ? 5.808 0.964 24.083 1.00 94.19 90 GLU A CA 1
ATOM 729 C C . GLU A 1 90 ? 5.790 1.386 22.601 1.00 94.19 90 GLU A C 1
ATOM 731 O O . GLU A 1 90 ? 6.833 1.427 21.953 1.00 94.19 90 GLU A O 1
ATOM 736 N N . SER A 1 91 ? 4.616 1.757 22.078 1.00 93.25 91 SER A N 1
ATOM 737 C CA . SER A 1 91 ? 4.448 2.257 20.705 1.00 93.25 91 SER A CA 1
ATOM 738 C C . SER A 1 91 ? 4.825 3.726 20.503 1.00 93.25 91 SER A C 1
ATOM 740 O O . SER A 1 91 ? 4.851 4.192 19.362 1.00 93.25 91 SER A O 1
ATOM 742 N N . GLY A 1 92 ? 5.122 4.460 21.579 1.00 92.06 92 GLY A N 1
ATOM 743 C CA . GLY A 1 92 ? 5.463 5.881 21.525 1.00 92.06 92 GLY A CA 1
ATOM 744 C C . GLY A 1 92 ? 4.286 6.806 21.199 1.00 92.06 92 GLY A C 1
ATOM 745 O O . GLY A 1 92 ? 4.516 7.965 20.859 1.00 92.06 92 GLY A O 1
ATOM 746 N N . LEU A 1 93 ? 3.044 6.318 21.293 1.00 90.38 93 LEU A N 1
ATOM 747 C CA . LEU A 1 93 ? 1.836 7.134 21.126 1.00 90.38 93 LEU A CA 1
ATOM 748 C C . LEU A 1 93 ? 1.559 8.015 22.349 1.00 90.38 93 LEU A C 1
ATOM 750 O O . LEU A 1 93 ? 0.987 9.089 22.204 1.00 90.38 93 LEU A O 1
ATOM 754 N N . ALA A 1 94 ? 1.971 7.566 23.536 1.00 87.56 94 ALA A N 1
ATOM 755 C CA . ALA A 1 94 ? 1.865 8.299 24.792 1.00 87.56 94 ALA A CA 1
ATOM 756 C C . ALA A 1 94 ? 3.211 8.299 25.529 1.00 87.56 94 ALA A C 1
ATOM 758 O O . ALA A 1 94 ? 3.972 7.330 25.462 1.00 87.56 94 ALA A O 1
ATOM 759 N N . LYS A 1 95 ? 3.517 9.377 26.258 1.00 85.19 95 LYS A N 1
ATOM 760 C CA . LYS A 1 95 ? 4.7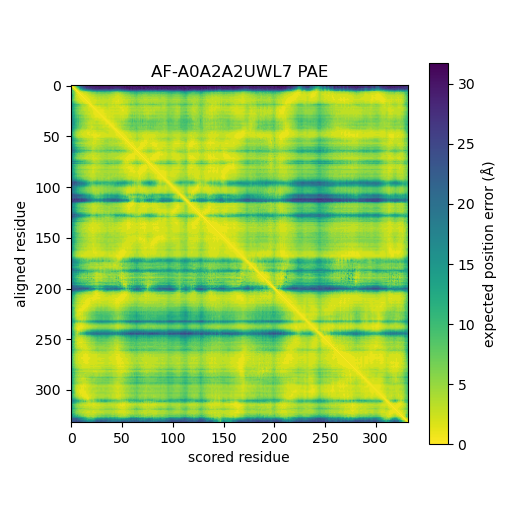23 9.446 27.101 1.00 85.19 95 LYS A CA 1
ATOM 761 C C . LYS A 1 95 ? 4.472 8.814 28.460 1.00 85.19 95 LYS A C 1
ATOM 763 O O . LYS A 1 95 ? 3.372 8.896 28.988 1.00 85.19 95 LYS A O 1
ATOM 768 N N . GLU A 1 96 ? 5.501 8.233 29.071 1.00 80.38 96 GLU A N 1
ATOM 769 C CA . GLU A 1 96 ? 5.386 7.675 30.423 1.00 80.38 96 GLU A CA 1
ATOM 770 C C . GLU A 1 96 ? 4.835 8.724 31.411 1.00 80.38 96 GLU A C 1
ATOM 772 O O . GLU A 1 96 ? 5.329 9.851 31.485 1.00 80.38 96 GLU A O 1
ATOM 777 N N . GLY A 1 97 ? 3.778 8.358 32.143 1.00 78.44 97 GLY A N 1
ATOM 778 C CA . GLY A 1 97 ? 3.074 9.250 33.072 1.00 78.44 97 GLY A CA 1
ATOM 779 C C . GLY A 1 97 ? 2.027 10.175 32.435 1.00 78.44 97 GLY A C 1
ATOM 780 O O . GLY A 1 97 ? 1.321 10.870 33.163 1.00 78.44 97 GLY A O 1
ATOM 781 N N . GLU A 1 98 ? 1.888 10.179 31.108 1.00 82.94 98 GLU A N 1
ATOM 782 C CA . GLU A 1 98 ? 0.804 10.871 30.410 1.00 82.94 98 GLU A CA 1
ATOM 783 C C . GLU A 1 98 ? -0.506 10.084 30.547 1.00 82.94 98 GLU A C 1
ATOM 785 O O . GLU A 1 98 ? -0.530 8.856 30.411 1.00 82.94 98 GLU A O 1
ATOM 790 N N . SER A 1 99 ? -1.591 10.802 30.849 1.00 84.44 99 SER A N 1
ATOM 791 C CA . SER A 1 99 ? -2.951 10.255 30.876 1.00 84.44 99 SER A CA 1
ATOM 792 C C . SER A 1 99 ? -3.614 10.470 29.520 1.00 84.44 99 SER A C 1
ATOM 794 O O . SER A 1 99 ? -3.510 11.550 28.935 1.00 84.44 99 SER A O 1
ATOM 796 N N . TYR A 1 100 ? -4.291 9.439 29.032 1.00 88.81 100 TYR A N 1
ATOM 797 C CA . TYR A 1 100 ? -5.034 9.462 27.781 1.00 88.81 100 TYR A CA 1
ATOM 798 C C . TYR A 1 100 ? -6.366 8.741 27.950 1.00 88.81 100 TYR A C 1
ATOM 800 O O . TYR A 1 100 ? -6.555 7.910 28.840 1.00 88.81 100 TYR A O 1
ATOM 808 N N . SER A 1 101 ? -7.282 9.062 27.051 1.00 89.56 101 SER A N 1
ATOM 809 C CA . SER A 1 101 ? -8.602 8.468 26.958 1.00 89.56 101 SER A CA 1
ATOM 810 C C . SER A 1 101 ? -8.769 7.753 25.622 1.00 89.56 101 SER A C 1
ATOM 812 O O . SER A 1 101 ? -7.999 7.955 24.678 1.00 89.56 101 SER A O 1
ATOM 814 N N . PHE A 1 102 ? -9.774 6.883 25.570 1.00 89.69 102 PHE A N 1
ATOM 815 C CA . PHE A 1 102 ? -10.121 6.135 24.374 1.00 89.69 102 PHE A CA 1
ATOM 816 C C . PHE A 1 102 ? -11.551 6.442 23.963 1.00 89.69 102 PHE A C 1
ATOM 818 O O . PHE A 1 102 ? -12.474 6.332 24.775 1.00 89.69 102 PHE A O 1
ATOM 825 N N . SER A 1 103 ? -11.741 6.749 22.685 1.00 88.88 103 SER A N 1
ATOM 826 C CA . SER A 1 103 ? -13.059 6.857 22.066 1.00 88.88 103 SER A CA 1
ATOM 827 C C . SER A 1 103 ? -13.232 5.765 21.010 1.00 88.88 103 SER A C 1
ATOM 829 O O . SER A 1 103 ? -12.300 5.399 20.294 1.00 88.88 103 SER A O 1
ATOM 831 N N . PHE A 1 104 ? -14.430 5.180 20.949 1.00 88.81 104 PHE A N 1
ATOM 832 C CA . PHE A 1 104 ? -14.716 4.010 20.117 1.00 88.81 104 PHE A CA 1
ATOM 833 C C . PHE A 1 104 ? -15.734 4.343 19.037 1.00 88.81 104 PHE A C 1
ATOM 835 O O . PHE A 1 104 ? -16.811 4.868 19.324 1.00 88.81 104 PHE A O 1
ATOM 842 N N . HIS A 1 105 ? -15.434 3.943 17.804 1.00 85.19 105 HIS A N 1
ATOM 843 C CA . HIS A 1 105 ? -16.367 4.017 16.690 1.00 85.19 105 HIS A CA 1
ATOM 844 C C . HIS A 1 105 ? -16.845 2.611 16.348 1.00 85.19 105 HIS A C 1
ATOM 846 O O . HIS A 1 105 ? -16.061 1.766 15.925 1.00 85.19 105 HIS A O 1
ATOM 852 N N . LEU A 1 106 ? -18.136 2.348 16.542 1.00 85.44 106 LEU A N 1
ATOM 853 C CA . LEU A 1 106 ? -18.719 1.020 16.353 1.00 85.44 106 LEU A CA 1
ATOM 854 C C . LEU A 1 106 ? -19.445 0.920 15.013 1.00 85.44 106 LEU A C 1
ATOM 856 O O . LEU A 1 106 ? -20.145 1.847 14.608 1.00 85.44 106 LEU A O 1
ATOM 860 N N . TYR A 1 107 ? -19.365 -0.244 14.369 1.00 79.25 107 TYR A N 1
ATOM 861 C CA . TYR A 1 107 ? -20.271 -0.575 13.266 1.00 79.25 107 TYR A CA 1
ATOM 862 C C . TYR A 1 107 ? -21.695 -0.830 13.755 1.00 79.25 107 TYR A C 1
ATOM 864 O O . TYR A 1 107 ? -22.661 -0.602 13.023 1.00 79.25 107 TYR A O 1
ATOM 872 N N . LYS A 1 108 ? -21.837 -1.313 14.994 1.00 77.44 108 LYS A N 1
ATOM 873 C CA . LYS A 1 108 ? -23.124 -1.625 15.606 1.00 77.44 108 LYS A CA 1
ATOM 874 C C . LYS A 1 108 ? -23.042 -1.562 17.126 1.00 77.44 108 LYS A C 1
ATOM 876 O O . LYS A 1 108 ? -22.057 -1.981 17.719 1.00 77.44 108 LYS A O 1
ATOM 881 N N . GLY A 1 109 ? -24.151 -1.161 17.738 1.00 79.00 109 GLY A N 1
ATOM 882 C CA . GLY A 1 109 ? -24.316 -1.168 19.185 1.00 79.00 109 GLY A CA 1
ATOM 883 C C . GLY A 1 109 ? -23.833 0.122 19.830 1.00 79.00 109 GLY A C 1
ATOM 884 O O . GLY A 1 109 ? -23.635 1.132 19.161 1.00 79.00 109 GLY A O 1
ATOM 885 N N . GLU A 1 110 ? -23.689 0.069 21.146 1.00 77.06 110 GLU A N 1
ATOM 886 C CA . GLU A 1 110 ? -23.257 1.184 21.981 1.00 77.06 110 GLU A CA 1
ATOM 887 C C . GLU A 1 110 ? -22.257 0.657 23.006 1.00 77.06 110 GLU A C 1
ATOM 889 O O . GLU A 1 110 ? -22.383 -0.478 23.484 1.00 77.06 110 GLU A O 1
ATOM 894 N N . VAL A 1 111 ? -21.277 1.491 23.350 1.00 80.38 111 VAL A N 1
ATOM 895 C CA . VAL A 1 111 ? -20.320 1.189 24.413 1.00 80.38 111 VAL A CA 1
ATOM 896 C C . VAL A 1 111 ? -21.075 1.135 25.738 1.00 80.38 111 VAL A C 1
ATOM 898 O O . VAL A 1 111 ? -21.814 2.056 26.084 1.00 80.38 111 VAL A O 1
ATOM 901 N N . LYS A 1 112 ? -20.901 0.045 26.486 1.00 76.12 112 LYS A N 1
ATOM 902 C CA . LYS A 1 112 ? -21.465 -0.113 27.832 1.00 76.12 112 LYS A CA 1
ATOM 903 C C . LYS A 1 112 ? -20.333 -0.050 28.845 1.00 76.12 112 LYS A C 1
ATOM 905 O O . LYS A 1 112 ? -19.318 -0.713 28.650 1.00 76.12 112 LYS A O 1
ATOM 910 N N . GLU A 1 113 ? -20.525 0.706 29.925 1.00 69.69 113 GLU A N 1
ATOM 911 C CA . GLU A 1 113 ? -19.537 0.814 31.006 1.00 69.69 113 GLU A CA 1
ATOM 912 C C . GLU A 1 113 ? -19.094 -0.569 31.511 1.00 69.69 113 GLU A C 1
ATOM 914 O O . GLU A 1 113 ? -19.917 -1.468 31.720 1.00 69.69 113 GLU A O 1
ATOM 919 N N . ASN A 1 114 ? -17.783 -0.717 31.729 1.00 62.97 114 ASN A N 1
ATOM 920 C CA . ASN A 1 114 ? -17.138 -1.902 32.306 1.00 62.97 114 ASN A CA 1
ATOM 921 C C . ASN A 1 114 ? -17.342 -3.213 31.525 1.00 62.97 114 ASN A C 1
ATOM 923 O O . ASN A 1 114 ? -17.306 -4.298 32.111 1.00 62.97 114 ASN A O 1
ATOM 927 N N . LYS A 1 115 ? -17.562 -3.142 30.207 1.00 76.12 115 LYS A N 1
ATOM 928 C CA . LYS A 1 115 ? -17.612 -4.316 29.326 1.00 76.12 115 LYS A CA 1
ATOM 929 C C . LYS A 1 115 ? -16.618 -4.188 28.184 1.00 76.12 115 LYS A C 1
ATOM 931 O O . LYS A 1 115 ? -16.220 -3.086 27.822 1.00 76.12 115 LYS A O 1
ATOM 936 N N . SER A 1 116 ? -16.246 -5.335 27.624 1.00 87.50 116 SER A N 1
ATOM 937 C CA . SER A 1 116 ? -15.537 -5.376 26.355 1.00 87.50 116 SER A CA 1
ATOM 938 C C . SER A 1 116 ? -16.341 -4.659 25.272 1.00 87.50 116 SER A C 1
ATOM 940 O O . SER A 1 116 ? -17.576 -4.696 25.266 1.00 87.50 116 SER A O 1
ATOM 942 N N . VAL A 1 117 ? -15.628 -4.015 24.357 1.00 91.44 117 VAL A N 1
ATOM 943 C CA . VAL A 1 117 ? -16.212 -3.371 23.187 1.00 91.44 117 VAL A CA 1
ATOM 944 C C . VAL A 1 117 ? -16.123 -4.335 22.008 1.00 91.44 117 VAL A C 1
ATOM 946 O O . VAL A 1 117 ? -15.043 -4.817 21.668 1.00 91.44 117 VAL A O 1
ATOM 949 N N . ASP A 1 118 ? -17.273 -4.605 21.395 1.00 91.75 118 ASP A N 1
ATOM 950 C CA . ASP A 1 118 ? -17.401 -5.474 20.225 1.00 91.75 118 ASP A CA 1
ATOM 951 C C . ASP A 1 118 ? -17.816 -4.668 18.994 1.00 91.75 118 ASP A C 1
ATOM 953 O O . ASP A 1 118 ? -18.452 -3.617 19.114 1.00 91.75 118 ASP A O 1
ATOM 957 N N . TYR A 1 119 ? -17.498 -5.183 17.804 1.00 89.88 119 TYR A N 1
ATOM 958 C CA . TYR A 1 119 ? -17.800 -4.532 16.522 1.00 89.88 119 TYR A CA 1
ATOM 959 C C . TYR A 1 119 ? -17.231 -3.111 16.393 1.00 89.88 119 TYR A C 1
ATOM 961 O O . TYR A 1 119 ? -17.810 -2.267 15.699 1.00 89.88 119 TYR A O 1
ATOM 969 N N . ALA A 1 120 ? -16.099 -2.834 17.045 1.00 90.19 120 ALA A N 1
ATOM 970 C CA . ALA A 1 120 ? -15.412 -1.558 16.911 1.00 90.19 120 ALA A CA 1
ATOM 971 C C . ALA A 1 120 ? -14.691 -1.486 15.558 1.00 90.19 120 ALA A C 1
ATOM 973 O O . ALA A 1 120 ? -13.816 -2.290 15.255 1.00 90.19 120 ALA A O 1
ATOM 974 N N . ALA A 1 121 ? -15.069 -0.512 14.736 1.00 86.12 121 ALA A N 1
ATOM 975 C CA . ALA A 1 121 ? -14.435 -0.215 13.457 1.00 86.12 121 ALA A CA 1
ATOM 976 C C . ALA A 1 121 ? -13.011 0.308 13.664 1.00 86.12 121 ALA A C 1
ATOM 978 O O . ALA A 1 121 ? -12.057 -0.157 13.046 1.00 86.12 121 ALA A O 1
ATOM 979 N N . CYS A 1 122 ? -12.892 1.266 14.576 1.00 88.62 122 CYS A N 1
ATOM 980 C CA . CYS A 1 122 ? -11.647 1.865 15.010 1.00 88.62 122 CYS A CA 1
ATOM 981 C C . CYS A 1 122 ? -11.818 2.421 16.426 1.00 88.62 122 CYS A C 1
ATOM 983 O O . CYS A 1 122 ? -12.935 2.540 16.947 1.00 88.62 122 CYS A O 1
ATOM 985 N N . PHE A 1 123 ? -10.698 2.767 17.044 1.00 90.88 123 PHE A N 1
ATOM 986 C CA . PHE A 1 123 ? -10.677 3.537 18.278 1.00 90.88 123 PHE A CA 1
ATOM 987 C C . PHE A 1 123 ? -9.617 4.625 18.188 1.00 90.88 123 PHE A C 1
ATOM 989 O O . PHE A 1 123 ? -8.602 4.458 17.504 1.00 90.88 123 PHE A O 1
ATOM 996 N N . PHE A 1 124 ? -9.868 5.745 18.854 1.00 90.00 124 PHE A N 1
ATOM 997 C CA . PHE A 1 124 ? -8.923 6.848 18.940 1.00 90.00 124 PHE A CA 1
ATOM 998 C C . PHE A 1 124 ? -8.293 6.891 20.322 1.00 90.00 124 PHE A C 1
ATOM 1000 O O . PHE A 1 124 ? -8.910 6.498 21.311 1.00 90.00 124 PHE A O 1
ATOM 1007 N N . ILE A 1 125 ? -7.048 7.351 20.354 1.00 91.31 125 ILE A N 1
ATOM 1008 C CA . ILE A 1 125 ? -6.311 7.667 21.571 1.00 91.31 125 ILE A CA 1
ATOM 1009 C C . ILE A 1 125 ? -6.182 9.181 21.612 1.00 91.31 125 ILE A C 1
ATOM 1011 O O . ILE A 1 125 ? -5.711 9.788 20.646 1.00 91.31 125 ILE A O 1
ATOM 1015 N N . GLU A 1 126 ? -6.633 9.780 22.705 1.00 90.12 126 GLU A N 1
ATOM 1016 C CA . GLU A 1 126 ? -6.734 11.229 22.855 1.00 90.12 126 GLU A CA 1
ATOM 1017 C C . GLU A 1 126 ? -6.171 11.648 24.213 1.00 90.12 126 GLU A C 1
ATOM 1019 O O . GLU A 1 126 ? -6.324 10.930 25.204 1.00 90.12 126 GLU A O 1
ATOM 1024 N N . THR A 1 127 ? -5.530 12.811 24.291 1.00 87.81 127 THR A N 1
ATOM 1025 C CA . THR A 1 127 ? -5.113 13.375 25.583 1.00 87.81 127 THR A CA 1
ATOM 1026 C C . THR A 1 127 ? -6.331 13.796 26.414 1.00 87.81 127 THR A C 1
ATOM 1028 O O . THR A 1 127 ? -7.439 13.951 25.899 1.00 87.81 127 THR A O 1
ATOM 1031 N N . GLU A 1 128 ? -6.131 14.072 27.705 1.00 84.75 128 GLU A N 1
ATOM 1032 C CA . GLU A 1 128 ? -7.166 14.677 28.568 1.00 84.75 128 GLU A CA 1
ATOM 1033 C C . GLU A 1 128 ? -7.687 16.027 28.032 1.00 84.75 128 GLU A C 1
ATOM 1035 O O . GLU A 1 128 ? -8.832 16.401 28.279 1.00 84.75 128 GLU A O 1
ATOM 1040 N N . SER A 1 129 ? -6.876 16.764 27.261 1.00 84.81 129 SER A N 1
ATOM 1041 C CA . SER A 1 129 ? -7.302 17.997 26.585 1.00 84.81 129 SER A CA 1
ATOM 1042 C C . SER A 1 129 ? -7.986 17.752 25.235 1.00 84.81 129 SER A C 1
ATOM 1044 O O . SER A 1 129 ? -8.184 18.704 24.481 1.00 84.81 129 SER A O 1
ATOM 1046 N N . SER A 1 130 ? -8.339 16.499 24.930 1.00 80.12 130 SER A N 1
ATOM 1047 C CA . SER A 1 130 ? -8.973 16.074 23.675 1.00 80.12 130 SER A CA 1
ATOM 1048 C C . SER A 1 130 ? -8.116 16.334 22.429 1.00 80.12 130 SER A C 1
ATOM 1050 O O . SER A 1 130 ? -8.641 16.569 21.343 1.00 80.12 130 SER A O 1
ATOM 1052 N N . GLU A 1 131 ? -6.789 16.310 22.574 1.00 85.12 131 GLU A N 1
ATOM 1053 C CA . GLU A 1 131 ? -5.877 16.311 21.428 1.00 85.12 131 GLU A CA 1
ATOM 1054 C C . GLU A 1 131 ? -5.774 14.891 20.863 1.00 85.12 131 GLU A C 1
ATOM 1056 O O . GLU A 1 131 ? -5.558 13.939 21.614 1.00 85.12 131 GLU A O 1
ATOM 1061 N N . HIS A 1 132 ? -5.926 14.746 19.546 1.00 85.62 132 HIS A N 1
ATOM 1062 C CA . HIS A 1 132 ? -5.832 13.456 18.868 1.00 85.62 132 HIS A CA 1
ATOM 1063 C C . HIS A 1 132 ? -4.381 12.963 18.836 1.00 85.62 132 HIS A C 1
ATOM 1065 O O . HIS A 1 132 ? -3.527 13.604 18.229 1.00 85.62 132 HIS A O 1
ATOM 1071 N N . LEU A 1 133 ? -4.108 11.810 19.451 1.00 86.44 133 LEU A N 1
ATOM 1072 C CA . LEU A 1 133 ? -2.787 11.173 19.411 1.00 86.44 133 LEU A CA 1
ATOM 1073 C C . LEU A 1 133 ? -2.700 10.142 18.287 1.00 86.44 133 LEU A C 1
ATOM 1075 O O . LEU A 1 133 ? -1.705 10.074 17.565 1.00 86.44 133 LEU A O 1
ATOM 1079 N N . ALA A 1 134 ? -3.731 9.305 18.148 1.00 88.50 134 ALA A N 1
ATOM 1080 C CA . ALA A 1 134 ? -3.753 8.278 17.118 1.00 88.50 134 ALA A CA 1
ATOM 1081 C C . ALA A 1 134 ? -5.153 7.767 16.804 1.00 88.50 134 ALA A C 1
ATOM 1083 O O . ALA A 1 134 ? -5.961 7.515 17.694 1.00 88.50 134 ALA A O 1
ATOM 1084 N N . SER A 1 135 ? -5.371 7.466 15.525 1.00 88.31 135 SER A N 1
ATOM 1085 C CA . SER A 1 135 ? -6.430 6.575 15.063 1.00 88.31 135 SER A CA 1
ATOM 1086 C C . SER A 1 135 ? -5.886 5.160 14.889 1.00 88.31 135 SER A C 1
ATOM 1088 O O . SER A 1 135 ? -4.855 4.972 14.224 1.00 88.31 135 SER A O 1
ATOM 1090 N N . ILE A 1 136 ? -6.554 4.177 15.499 1.00 92.38 136 ILE A N 1
ATOM 1091 C CA . ILE A 1 136 ? -6.181 2.763 15.463 1.00 92.38 136 ILE A CA 1
ATOM 1092 C C . ILE A 1 136 ? -7.283 1.947 14.793 1.00 92.38 136 ILE A C 1
ATOM 1094 O O . ILE A 1 136 ? -8.441 1.945 15.212 1.00 92.38 136 ILE A O 1
ATOM 1098 N N . THR A 1 137 ? -6.888 1.217 13.755 1.00 92.44 137 THR A N 1
ATOM 1099 C CA . THR A 1 137 ? -7.754 0.382 12.920 1.00 92.44 137 THR A CA 1
ATOM 1100 C C . THR A 1 137 ? -7.178 -1.034 12.869 1.00 92.44 137 THR A C 1
ATOM 1102 O O . THR A 1 137 ? -5.963 -1.195 13.059 1.00 92.44 137 THR A O 1
ATOM 1105 N N . PRO A 1 138 ? -7.982 -2.077 12.594 1.00 94.25 138 PRO A N 1
ATOM 1106 C CA . PRO A 1 138 ? -7.463 -3.439 12.477 1.00 94.25 138 PRO A CA 1
ATOM 1107 C C . PRO A 1 138 ? -6.305 -3.550 11.475 1.00 94.25 138 PRO A C 1
ATOM 1109 O O . PRO A 1 138 ? -5.300 -4.202 11.747 1.00 94.25 138 PRO A O 1
ATOM 1112 N N . GLN A 1 139 ? -6.392 -2.839 10.347 1.00 92.31 139 GLN A N 1
ATOM 1113 C CA . GLN A 1 139 ? -5.384 -2.858 9.281 1.00 92.31 139 GLN A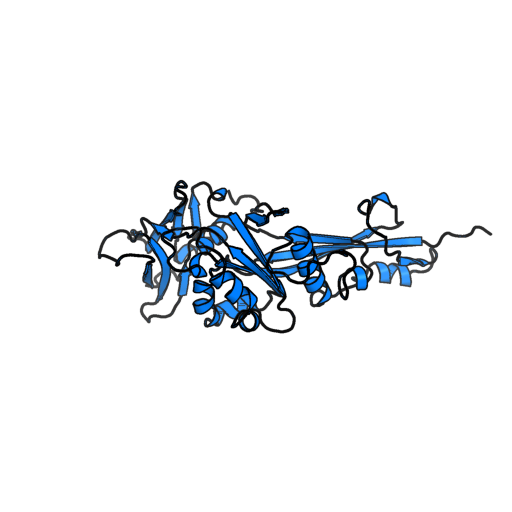 CA 1
ATOM 1114 C C . GLN A 1 139 ? -4.088 -2.196 9.732 1.00 92.31 139 GLN A C 1
ATOM 1116 O O . GLN A 1 139 ? -3.006 -2.695 9.426 1.00 92.31 139 GLN A O 1
ATOM 1121 N N . LYS A 1 140 ? -4.182 -1.095 10.485 1.00 91.81 140 LYS A N 1
ATOM 1122 C CA . LYS A 1 140 ? -3.013 -0.427 11.054 1.00 91.81 140 LYS A CA 1
ATOM 1123 C C . LYS A 1 140 ? -2.295 -1.323 12.056 1.00 91.81 140 LYS A C 1
ATOM 1125 O O . LYS A 1 140 ? -1.074 -1.411 11.997 1.00 91.81 140 LYS A O 1
ATOM 1130 N N . VAL A 1 141 ? -3.030 -2.035 12.913 1.00 95.12 141 VAL A N 1
ATOM 1131 C CA . VAL A 1 141 ? -2.425 -2.996 13.848 1.00 95.12 141 VAL A CA 1
ATOM 1132 C C . VAL A 1 141 ? -1.771 -4.154 13.092 1.00 95.12 141 VAL A C 1
ATOM 1134 O O . VAL A 1 141 ? -0.617 -4.462 13.372 1.00 95.12 141 VAL A O 1
ATOM 1137 N N . ILE A 1 142 ? -2.452 -4.759 12.110 1.00 93.81 142 ILE A N 1
ATOM 1138 C CA . ILE A 1 142 ? -1.879 -5.836 11.282 1.00 93.81 142 ILE A CA 1
ATOM 1139 C C . ILE A 1 142 ? -0.592 -5.367 10.602 1.00 93.81 142 ILE A C 1
ATOM 1141 O O . ILE A 1 142 ? 0.436 -6.036 10.691 1.00 93.81 142 ILE A O 1
ATOM 1145 N N . HIS A 1 143 ? -0.627 -4.192 9.974 1.00 91.06 143 HIS A N 1
ATOM 1146 C CA . HIS A 1 143 ? 0.524 -3.618 9.296 1.00 91.06 143 HIS A CA 1
ATOM 1147 C C . HIS A 1 143 ? 1.690 -3.368 10.263 1.00 91.06 143 HIS A C 1
ATOM 1149 O O . HIS A 1 143 ? 2.782 -3.883 10.042 1.00 91.06 143 HIS A O 1
ATOM 1155 N N . LEU A 1 144 ? 1.468 -2.646 11.363 1.00 92.00 144 LEU A N 1
ATOM 1156 C CA . LEU A 1 144 ? 2.529 -2.302 12.315 1.00 92.00 144 LEU A CA 1
ATOM 1157 C C . LEU A 1 144 ? 3.077 -3.541 13.038 1.00 92.00 144 LEU A C 1
ATOM 1159 O O . LEU A 1 144 ? 4.291 -3.689 13.175 1.00 92.00 144 LEU A O 1
ATOM 1163 N N . SER A 1 145 ? 2.215 -4.493 13.404 1.00 92.94 145 SER A N 1
ATOM 1164 C CA . SER A 1 145 ? 2.657 -5.775 13.963 1.00 92.94 145 SER A CA 1
ATOM 1165 C C . SER A 1 145 ? 3.512 -6.557 12.961 1.00 92.94 145 SER A C 1
ATOM 1167 O O . SER A 1 145 ? 4.541 -7.104 13.343 1.00 92.94 145 SER A O 1
ATOM 1169 N N . SER A 1 146 ? 3.146 -6.574 11.673 1.00 88.88 146 SER A N 1
ATOM 1170 C CA . SER A 1 146 ? 3.920 -7.256 10.620 1.00 88.88 146 SER A CA 1
ATOM 1171 C C . SER A 1 146 ? 5.275 -6.603 10.317 1.00 88.88 146 SER A C 1
ATOM 1173 O O . SER A 1 146 ? 6.129 -7.202 9.663 1.00 88.88 146 SER A O 1
ATOM 1175 N N . LEU A 1 147 ? 5.480 -5.370 10.786 1.00 86.75 147 LEU A N 1
ATOM 1176 C CA . LEU A 1 147 ? 6.753 -4.657 10.725 1.00 86.75 147 LEU A CA 1
ATOM 1177 C C . LEU A 1 147 ? 7.564 -4.784 12.022 1.00 86.75 147 LEU A C 1
ATOM 1179 O O . LEU A 1 147 ? 8.641 -4.192 12.110 1.00 86.75 147 LEU A O 1
ATOM 1183 N N . ASN A 1 148 ? 7.085 -5.561 13.004 1.00 89.31 148 ASN A N 1
ATOM 1184 C CA . ASN A 1 148 ? 7.635 -5.638 14.360 1.00 89.31 148 ASN A CA 1
ATOM 1185 C C . ASN A 1 148 ? 7.728 -4.262 15.040 1.00 89.31 148 ASN A C 1
ATOM 1187 O O . ASN A 1 148 ? 8.700 -3.972 15.743 1.00 89.31 148 ASN A O 1
ATOM 1191 N N . SER A 1 149 ? 6.748 -3.387 14.801 1.00 91.94 149 SER A N 1
ATOM 1192 C CA . SER A 1 149 ? 6.696 -2.088 15.464 1.00 91.94 149 SER A CA 1
ATOM 1193 C C . SER A 1 149 ? 6.487 -2.265 16.976 1.00 91.94 149 SER A C 1
ATOM 1195 O O . SER A 1 149 ? 5.575 -2.996 17.374 1.00 91.94 149 SER A O 1
ATOM 1197 N N . PRO A 1 150 ? 7.291 -1.594 17.823 1.00 95.06 150 PRO A N 1
ATOM 1198 C CA . PRO A 1 150 ? 7.141 -1.646 19.276 1.00 95.06 150 PRO A CA 1
ATOM 1199 C C . PRO A 1 150 ? 5.708 -1.359 19.730 1.00 95.06 150 PRO A C 1
ATOM 1201 O O . PRO A 1 150 ? 5.017 -0.523 19.147 1.00 95.06 150 PRO A O 1
ATOM 1204 N N . GLY A 1 151 ? 5.247 -2.085 20.747 1.00 95.31 151 GLY A N 1
ATOM 1205 C CA . GLY A 1 151 ? 3.903 -1.935 21.306 1.00 95.31 151 GLY A CA 1
ATOM 1206 C C . GLY A 1 151 ? 2.757 -2.546 20.497 1.00 95.31 151 GLY A C 1
ATOM 1207 O O . GLY A 1 151 ? 1.662 -2.628 21.041 1.00 95.31 151 GLY A O 1
ATOM 1208 N N . TYR A 1 152 ? 2.975 -3.037 19.270 1.00 96.31 152 TYR A N 1
ATOM 1209 C CA . TYR A 1 152 ? 1.957 -3.742 18.476 1.00 96.31 152 TYR A CA 1
ATOM 1210 C C . TYR A 1 152 ? 2.267 -5.236 18.411 1.00 96.31 152 TYR A C 1
ATOM 1212 O O . TYR A 1 152 ? 3.297 -5.638 17.872 1.00 96.31 152 TYR A O 1
ATOM 1220 N N . LYS A 1 153 ? 1.376 -6.075 18.948 1.00 96.25 153 LYS A N 1
ATOM 1221 C CA . LYS A 1 153 ? 1.550 -7.537 18.942 1.00 96.25 153 LYS A CA 1
ATOM 1222 C C . LYS A 1 153 ? 0.271 -8.213 18.471 1.00 96.25 153 LYS A C 1
ATOM 1224 O O . LYS A 1 153 ? -0.808 -7.882 18.957 1.00 96.25 153 LYS A O 1
ATOM 1229 N N . ILE A 1 154 ? 0.405 -9.172 17.559 1.00 96.00 154 ILE A N 1
ATOM 1230 C CA . ILE A 1 154 ? -0.679 -10.031 17.076 1.00 96.00 154 ILE A CA 1
ATOM 1231 C C . ILE A 1 154 ? -0.243 -11.499 17.135 1.00 96.00 154 ILE A C 1
ATOM 1233 O O . ILE A 1 154 ? 0.906 -11.832 16.856 1.00 96.00 154 ILE A O 1
ATOM 1237 N N . SER A 1 155 ? -1.187 -12.380 17.459 1.00 95.94 155 SER A N 1
ATOM 1238 C CA . SER A 1 155 ? -1.083 -13.827 17.318 1.00 95.94 155 SER A CA 1
ATOM 1239 C C . SER A 1 155 ? -2.291 -14.374 16.554 1.00 95.94 155 SER A C 1
ATOM 1241 O O . SER A 1 155 ? -3.423 -13.941 16.777 1.00 95.94 155 SER A O 1
ATOM 1243 N N . GLY A 1 156 ? -2.045 -15.327 15.656 1.00 95.06 156 GLY A N 1
ATOM 1244 C CA . GLY A 1 156 ? -3.052 -15.939 14.788 1.00 95.06 156 GLY A CA 1
ATOM 1245 C C . GLY A 1 156 ? -2.578 -16.027 13.336 1.00 95.06 156 GLY A C 1
ATOM 1246 O O . GLY A 1 156 ? -1.427 -15.716 13.025 1.00 95.06 156 GLY A O 1
ATOM 1247 N N . ASN A 1 157 ? -3.460 -16.471 12.440 1.00 94.06 157 ASN A N 1
ATOM 1248 C CA . ASN A 1 157 ? -3.139 -16.612 11.022 1.00 94.06 157 ASN A CA 1
ATOM 1249 C C . ASN A 1 157 ? -3.394 -15.306 10.251 1.00 94.06 157 ASN A C 1
ATOM 1251 O O . ASN A 1 157 ? -4.511 -15.026 9.827 1.00 94.06 157 ASN A O 1
ATOM 1255 N N . LEU A 1 158 ? -2.342 -14.514 10.021 1.00 92.81 158 LEU A N 1
ATOM 1256 C CA . LEU A 1 158 ? -2.456 -13.240 9.295 1.00 92.81 158 LEU A CA 1
ATOM 1257 C C . LEU A 1 158 ? -2.976 -13.392 7.859 1.00 92.81 158 LEU A C 1
ATOM 1259 O O . LEU A 1 158 ? -3.608 -12.469 7.352 1.00 92.81 158 LEU A O 1
ATOM 1263 N N . TYR A 1 159 ? -2.724 -14.532 7.203 1.00 92.38 159 TYR A N 1
ATOM 1264 C CA . TYR A 1 159 ? -3.121 -14.760 5.808 1.00 92.38 159 TYR A CA 1
ATOM 1265 C C . TYR A 1 159 ? -4.638 -14.693 5.600 1.00 92.38 159 TYR A C 1
ATOM 1267 O O . TYR A 1 159 ? -5.075 -14.396 4.490 1.00 92.38 159 TYR A O 1
ATOM 1275 N N . ASP A 1 160 ? -5.414 -14.884 6.667 1.00 93.06 160 ASP A N 1
ATOM 1276 C CA . ASP A 1 160 ? -6.874 -14.815 6.651 1.00 93.06 160 ASP A CA 1
ATOM 1277 C C . ASP A 1 160 ? -7.408 -13.372 6.669 1.00 93.06 160 ASP A C 1
ATOM 1279 O O . ASP A 1 160 ? -8.615 -13.174 6.606 1.00 93.06 160 ASP A O 1
ATOM 1283 N N . TYR A 1 161 ? -6.545 -12.352 6.768 1.00 94.38 161 TYR A N 1
ATOM 1284 C CA . TYR A 1 161 ? -6.951 -10.948 6.956 1.00 94.38 161 TYR A CA 1
ATOM 1285 C C . TYR A 1 161 ? -6.251 -9.955 6.022 1.00 94.38 161 TYR A C 1
ATOM 1287 O O . TYR A 1 161 ? -6.428 -8.741 6.144 1.00 94.38 161 TYR A O 1
ATOM 1295 N N . ILE A 1 162 ? -5.425 -10.449 5.101 1.00 94.19 162 ILE A N 1
ATOM 1296 C CA . ILE A 1 162 ? -4.566 -9.611 4.257 1.00 94.19 162 ILE A CA 1
ATOM 1297 C C . ILE A 1 162 ? -4.791 -9.830 2.763 1.00 94.19 162 ILE A C 1
ATOM 1299 O O . ILE A 1 162 ? -3.918 -9.494 1.970 1.00 94.19 162 ILE A O 1
ATOM 1303 N N . ASP A 1 163 ? -5.926 -10.392 2.361 1.00 94.00 163 ASP A N 1
ATOM 1304 C CA . ASP A 1 163 ? -6.327 -10.539 0.965 1.00 94.00 163 ASP A CA 1
ATOM 1305 C C . ASP A 1 163 ? -7.099 -9.313 0.453 1.00 94.00 163 ASP A C 1
ATOM 1307 O O . ASP A 1 163 ? -8.063 -8.850 1.062 1.00 94.00 163 ASP A O 1
ATOM 1311 N N . TYR A 1 164 ? -6.652 -8.775 -0.684 1.00 95.88 164 TYR A N 1
ATOM 1312 C CA . TYR A 1 164 ? -7.194 -7.560 -1.284 1.00 95.88 164 TYR A CA 1
ATOM 1313 C C . TYR A 1 164 ? -7.390 -7.739 -2.790 1.00 95.88 164 TYR A C 1
ATOM 1315 O O . TYR A 1 164 ? -6.434 -7.960 -3.540 1.00 95.88 164 TYR A O 1
ATOM 1323 N N . ARG A 1 165 ? -8.627 -7.556 -3.257 1.00 96.81 165 ARG A N 1
ATOM 1324 C CA . ARG A 1 165 ? -8.960 -7.535 -4.685 1.00 96.81 165 ARG A CA 1
ATOM 1325 C C . ARG A 1 165 ? -8.633 -6.169 -5.278 1.00 96.81 165 ARG A C 1
ATOM 1327 O O . ARG A 1 165 ? -9.173 -5.162 -4.833 1.00 96.81 165 ARG A O 1
ATOM 1334 N N . VAL A 1 166 ? -7.779 -6.120 -6.294 1.00 97.56 166 VAL A N 1
ATOM 1335 C CA . VAL A 1 166 ? -7.389 -4.888 -6.989 1.00 97.56 166 VAL A CA 1
ATOM 1336 C C . VAL A 1 166 ? -8.454 -4.503 -8.012 1.00 97.56 166 VAL A C 1
ATOM 1338 O O . VAL A 1 166 ? -8.654 -5.195 -9.007 1.00 97.56 166 VAL A O 1
ATOM 1341 N N . HIS A 1 167 ? -9.097 -3.355 -7.796 1.00 96.69 167 HIS A N 1
ATOM 1342 C CA . HIS A 1 167 ? -10.120 -2.810 -8.697 1.00 96.69 167 HIS A CA 1
ATOM 1343 C C . HIS A 1 167 ? -9.585 -1.723 -9.617 1.00 96.69 167 HIS A C 1
ATOM 1345 O O . HIS A 1 167 ? -10.092 -1.543 -10.725 1.00 96.69 167 HIS A O 1
ATOM 1351 N N . TYR A 1 168 ? -8.574 -0.981 -9.166 1.00 96.81 168 TYR A N 1
ATOM 1352 C CA . TYR A 1 168 ? -7.982 0.116 -9.922 1.00 96.81 168 TYR A CA 1
ATOM 1353 C C . TYR A 1 168 ? -6.554 0.406 -9.465 1.00 96.81 168 TYR A C 1
ATOM 1355 O O . TYR A 1 168 ? -6.241 0.289 -8.283 1.00 96.81 168 TYR A O 1
ATOM 1363 N N . VAL A 1 169 ? -5.723 0.861 -10.397 1.00 96.94 169 VAL A N 1
ATOM 1364 C CA . VAL A 1 169 ? -4.398 1.437 -10.138 1.00 96.94 169 VAL A CA 1
ATOM 1365 C C . VAL A 1 169 ? -4.365 2.828 -10.759 1.00 96.94 169 VAL A C 1
ATOM 1367 O O . VAL A 1 169 ? -4.809 3.002 -11.894 1.00 96.94 169 VAL A O 1
ATOM 1370 N N . GLY A 1 170 ? -3.843 3.821 -10.051 1.00 93.69 170 GLY A N 1
ATOM 1371 C CA . GLY A 1 170 ? -3.647 5.154 -10.605 1.00 93.69 170 GLY A CA 1
ATOM 1372 C C . GLY A 1 170 ? -2.385 5.824 -10.096 1.00 93.69 170 GLY A C 1
ATOM 1373 O O . GLY A 1 170 ? -1.786 5.392 -9.115 1.00 93.69 170 GLY A O 1
ATOM 1374 N N . GLN A 1 171 ? -2.023 6.914 -10.765 1.00 91.69 171 GLN A N 1
ATOM 1375 C CA . GLN A 1 171 ? -0.933 7.794 -10.360 1.00 91.69 171 GLN A CA 1
ATOM 1376 C C . GLN A 1 171 ? -1.412 9.177 -9.887 1.00 91.69 171 GLN A C 1
ATOM 1378 O O . GLN A 1 171 ? -2.490 9.658 -10.267 1.00 91.69 171 GLN A O 1
ATOM 1383 N N . ALA A 1 172 ? -0.578 9.823 -9.076 1.00 87.19 172 ALA A N 1
ATOM 1384 C CA . ALA A 1 172 ? -0.749 11.163 -8.522 1.00 87.19 172 ALA A CA 1
ATOM 1385 C C . ALA A 1 172 ? 0.578 11.952 -8.553 1.00 87.19 172 ALA A C 1
ATOM 1387 O O . ALA A 1 172 ? 0.992 12.530 -7.562 1.00 87.19 172 ALA A O 1
ATOM 1388 N N . PHE A 1 173 ? 1.274 11.969 -9.696 1.00 79.75 173 PHE A N 1
ATOM 1389 C CA . PHE A 1 173 ? 2.570 12.657 -9.801 1.00 79.75 173 PHE A CA 1
ATOM 1390 C C . PHE A 1 173 ? 2.456 14.193 -9.795 1.00 79.75 173 PHE A C 1
ATOM 1392 O O . PHE A 1 173 ? 3.222 14.886 -9.141 1.00 79.75 173 PHE A O 1
ATOM 1399 N N . SER A 1 174 ? 1.507 14.754 -10.553 1.00 78.69 174 SER A N 1
ATOM 1400 C CA . SER A 1 174 ? 1.414 16.212 -10.774 1.00 78.69 174 SER A CA 1
ATOM 1401 C C . SER A 1 174 ? 0.559 16.958 -9.745 1.00 78.69 174 SER A C 1
ATOM 1403 O O . SER A 1 174 ? 0.335 18.158 -9.893 1.00 78.69 174 SER A O 1
ATOM 1405 N N . GLN A 1 175 ? 0.010 16.252 -8.761 1.00 81.94 175 GLN A N 1
ATOM 1406 C CA . GLN A 1 175 ? -0.860 16.802 -7.728 1.00 81.94 175 GLN A CA 1
ATOM 1407 C C . GLN A 1 175 ? -0.895 15.858 -6.533 1.00 81.94 175 GLN A C 1
ATOM 1409 O O . GLN A 1 175 ? -0.840 14.646 -6.722 1.00 81.94 175 GLN A O 1
ATOM 1414 N N . ASP A 1 176 ? -1.094 16.409 -5.340 1.00 81.81 176 ASP A N 1
ATOM 1415 C CA . ASP A 1 176 ? -1.160 15.611 -4.121 1.00 81.81 176 ASP A CA 1
ATOM 1416 C C . ASP A 1 176 ? -2.237 14.518 -4.193 1.00 81.81 176 ASP A C 1
ATOM 1418 O O . ASP A 1 176 ? -3.342 14.717 -4.724 1.00 81.81 176 ASP A O 1
ATOM 1422 N N . ILE A 1 177 ? -1.933 13.356 -3.613 1.00 85.06 177 ILE A N 1
ATOM 1423 C CA . ILE A 1 177 ? -2.776 12.163 -3.711 1.00 85.06 177 ILE A CA 1
ATOM 1424 C C . ILE A 1 177 ? -4.159 12.366 -3.084 1.00 85.06 177 ILE A 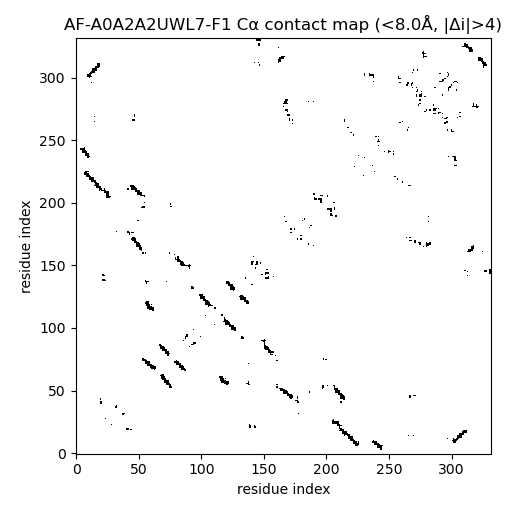C 1
ATOM 1426 O O . ILE A 1 177 ? -5.163 11.922 -3.642 1.00 85.06 177 ILE A O 1
ATOM 1430 N N . TRP A 1 178 ? -4.255 13.125 -1.989 1.00 83.81 178 TRP A N 1
ATOM 1431 C CA . TRP A 1 178 ? -5.540 13.428 -1.355 1.00 83.81 178 TRP A CA 1
ATOM 1432 C C . TRP A 1 178 ? -6.406 14.349 -2.221 1.00 83.81 178 TRP A C 1
ATOM 1434 O O . TRP A 1 178 ? -7.611 14.122 -2.368 1.00 83.81 178 TRP A O 1
ATOM 1444 N N . SER A 1 179 ? -5.786 15.337 -2.870 1.00 83.44 179 SER A N 1
ATOM 1445 C CA . SER A 1 179 ? -6.443 16.211 -3.845 1.00 83.44 179 SER A CA 1
ATOM 1446 C C . SER A 1 179 ? -6.912 15.418 -5.066 1.00 83.44 179 SER A C 1
ATOM 1448 O O . SER A 1 179 ? -7.967 15.699 -5.627 1.00 83.44 179 SER A O 1
ATOM 1450 N N . ARG A 1 180 ? -6.153 14.391 -5.474 1.00 83.56 180 ARG A N 1
ATOM 1451 C CA . ARG A 1 180 ? -6.516 13.483 -6.573 1.00 83.56 180 ARG A CA 1
ATOM 1452 C C . ARG A 1 180 ? -7.687 12.571 -6.243 1.00 83.56 180 ARG A C 1
ATOM 1454 O O . ARG A 1 180 ? -8.521 12.335 -7.117 1.00 83.56 180 ARG A O 1
ATOM 1461 N N . LEU A 1 181 ? -7.716 12.038 -5.027 1.00 83.00 181 LEU A N 1
ATOM 1462 C CA . LEU A 1 181 ? -8.724 11.082 -4.576 1.00 83.00 181 LEU A CA 1
ATOM 1463 C C . LEU A 1 181 ? -10.046 11.766 -4.195 1.00 83.00 181 LEU A C 1
ATOM 1465 O O . LEU A 1 181 ? -11.118 11.187 -4.391 1.00 83.00 181 LEU A O 1
ATOM 1469 N N . THR A 1 182 ? -9.998 13.024 -3.752 1.00 79.56 182 THR A N 1
ATOM 1470 C CA . THR A 1 182 ? -11.198 13.823 -3.475 1.00 79.56 182 THR A CA 1
ATOM 1471 C C . THR A 1 182 ? -11.983 14.079 -4.766 1.00 79.56 182 THR A C 1
ATOM 1473 O O . THR A 1 182 ? -11.520 14.755 -5.679 1.00 79.56 182 THR A O 1
ATOM 1476 N N . GLY A 1 183 ? -13.194 13.517 -4.862 1.00 74.69 183 GLY A N 1
ATOM 1477 C CA . GLY A 1 183 ? -14.028 13.615 -6.068 1.00 74.69 183 GLY A CA 1
ATOM 1478 C C . GLY A 1 183 ? -13.592 12.702 -7.223 1.00 74.69 183 GLY A C 1
ATOM 1479 O O . GLY A 1 183 ? -14.020 12.901 -8.360 1.00 74.69 183 GLY A O 1
ATOM 1480 N N . HIS A 1 184 ? -12.759 11.689 -6.961 1.00 80.00 184 HIS A N 1
ATOM 1481 C CA . HIS A 1 184 ? -12.253 10.794 -7.998 1.00 80.00 184 HIS A CA 1
ATOM 1482 C C . HIS A 1 184 ? -13.363 9.912 -8.603 1.00 80.00 184 HIS A C 1
ATOM 1484 O O . HIS A 1 184 ? -13.891 9.008 -7.952 1.00 80.00 184 HIS A O 1
ATOM 1490 N N . GLU A 1 185 ? -13.683 10.127 -9.887 1.00 82.94 185 GLU A N 1
ATOM 1491 C CA . GLU A 1 185 ? -14.779 9.450 -10.610 1.00 82.94 185 GLU A CA 1
ATOM 1492 C C . GLU A 1 185 ? -14.718 7.917 -10.490 1.00 82.94 185 GLU A C 1
ATOM 1494 O O . GLU A 1 185 ? -15.746 7.252 -10.337 1.00 82.94 185 GLU A O 1
ATOM 1499 N N . LYS A 1 186 ? -13.512 7.332 -10.533 1.00 85.88 186 LYS A N 1
ATOM 1500 C CA . LYS A 1 186 ? -13.339 5.876 -10.424 1.00 85.88 186 LYS A CA 1
ATOM 1501 C C . LYS A 1 186 ? -13.612 5.356 -9.026 1.00 85.88 186 LYS A C 1
ATOM 1503 O O . LYS A 1 186 ? -14.245 4.316 -8.908 1.00 85.88 186 LYS A O 1
ATOM 1508 N N . MET A 1 187 ? -13.211 6.097 -7.997 1.00 83.56 187 MET A N 1
ATOM 1509 C CA . MET A 1 187 ? -13.518 5.736 -6.615 1.00 83.56 187 MET A CA 1
ATOM 1510 C C . MET A 1 187 ? -15.032 5.756 -6.391 1.00 83.56 187 MET A C 1
ATOM 1512 O O . MET A 1 187 ? -15.587 4.780 -5.905 1.00 83.56 187 MET A O 1
ATOM 1516 N N . GLN A 1 188 ? -15.717 6.801 -6.868 1.00 83.62 188 GLN A N 1
ATOM 1517 C CA . GLN A 1 188 ? -17.180 6.891 -6.806 1.00 83.62 188 GLN A CA 1
ATOM 1518 C C . GLN A 1 188 ? -17.874 5.772 -7.595 1.00 83.62 188 GLN A C 1
ATOM 1520 O O . GLN A 1 188 ? -18.843 5.179 -7.124 1.00 83.62 188 GLN A O 1
ATOM 1525 N N . SER A 1 189 ? -17.354 5.440 -8.780 1.00 82.38 189 SER A N 1
ATOM 1526 C CA . SER A 1 189 ? -17.874 4.336 -9.593 1.00 82.38 189 SER A CA 1
ATOM 1527 C C . SER A 1 189 ? -17.764 2.995 -8.868 1.00 82.38 189 SER A C 1
ATOM 1529 O O . SER A 1 189 ? -18.743 2.257 -8.843 1.00 82.38 189 SER A O 1
ATOM 1531 N N . ILE A 1 190 ? -16.605 2.701 -8.272 1.00 84.25 190 ILE A N 1
ATOM 1532 C CA . ILE A 1 190 ? -16.350 1.465 -7.517 1.00 84.25 190 ILE A CA 1
ATOM 1533 C C . ILE A 1 190 ? -17.261 1.405 -6.289 1.00 84.25 190 ILE A C 1
ATOM 1535 O O . ILE A 1 190 ? -17.990 0.435 -6.119 1.00 84.25 190 ILE A O 1
ATOM 1539 N N . LEU A 1 191 ? -17.314 2.483 -5.499 1.00 82.69 191 LEU A N 1
ATOM 1540 C CA . LEU A 1 191 ? -18.191 2.585 -4.327 1.00 82.69 191 LEU A CA 1
ATOM 1541 C C . LEU A 1 191 ? -19.670 2.343 -4.666 1.00 82.69 191 LEU A C 1
ATOM 1543 O O . LEU A 1 191 ? -20.399 1.807 -3.835 1.00 82.69 191 LEU A O 1
ATOM 1547 N N . THR A 1 192 ? -20.106 2.724 -5.871 1.00 79.69 192 THR A N 1
ATOM 1548 C CA . THR A 1 192 ? -21.498 2.583 -6.330 1.00 79.69 192 THR A CA 1
ATOM 1549 C C . THR A 1 192 ? -21.807 1.206 -6.926 1.00 79.69 192 THR A C 1
ATOM 1551 O O . THR A 1 192 ? -22.946 0.753 -6.840 1.00 79.69 192 THR A O 1
ATOM 1554 N N . ARG A 1 193 ? -20.843 0.577 -7.608 1.00 85.62 193 ARG A N 1
ATOM 1555 C CA . ARG A 1 193 ? -21.085 -0.611 -8.448 1.00 85.62 193 ARG A CA 1
ATOM 1556 C C . ARG A 1 193 ? -20.672 -1.922 -7.804 1.00 85.62 193 ARG A C 1
ATOM 1558 O O . ARG A 1 193 ? -21.287 -2.937 -8.117 1.00 85.62 193 ARG A O 1
ATOM 1565 N N . GLU A 1 194 ? -19.650 -1.906 -6.957 1.00 87.62 194 GLU A N 1
ATOM 1566 C CA . GLU A 1 194 ? -19.234 -3.114 -6.255 1.00 87.62 194 GLU A CA 1
ATOM 1567 C C . GLU A 1 194 ? -20.266 -3.490 -5.194 1.00 87.62 194 GLU A C 1
ATOM 1569 O O . GLU A 1 194 ? -20.877 -2.630 -4.556 1.00 87.62 194 GLU A O 1
ATOM 1574 N N . ALA A 1 195 ? -20.481 -4.788 -5.017 1.00 82.94 195 ALA A N 1
ATOM 1575 C CA . ALA A 1 195 ? -21.278 -5.279 -3.906 1.00 82.94 195 ALA A CA 1
ATOM 1576 C C . ALA A 1 195 ? -20.420 -5.293 -2.638 1.00 82.94 195 ALA A C 1
ATOM 1578 O O . ALA A 1 195 ? -19.226 -5.594 -2.705 1.00 82.94 195 ALA A O 1
ATOM 1579 N N . ALA A 1 196 ? -21.040 -5.018 -1.491 1.00 82.69 196 ALA A N 1
ATOM 1580 C CA . ALA A 1 196 ? -20.437 -5.354 -0.212 1.00 82.69 196 ALA A CA 1
ATOM 1581 C C . ALA A 1 196 ? -20.180 -6.868 -0.165 1.00 82.69 196 ALA A C 1
ATOM 1583 O O . ALA A 1 196 ? -21.052 -7.662 -0.531 1.00 82.69 196 ALA A O 1
ATOM 1584 N N . ILE A 1 197 ? -18.989 -7.251 0.276 1.00 83.38 197 ILE A N 1
ATOM 1585 C CA . ILE A 1 197 ? -18.628 -8.631 0.584 1.00 83.38 197 ILE A CA 1
ATOM 1586 C C . ILE A 1 197 ? -19.447 -9.083 1.790 1.00 83.38 197 ILE A C 1
ATOM 1588 O O . ILE A 1 197 ? -20.044 -10.160 1.766 1.00 83.38 197 ILE A O 1
ATOM 1592 N N . ASP A 1 198 ? -19.518 -8.240 2.821 1.00 78.50 198 ASP A N 1
ATOM 1593 C CA . ASP A 1 198 ? -20.090 -8.613 4.102 1.00 78.50 198 ASP A CA 1
ATOM 1594 C C . ASP A 1 198 ? -21.465 -7.993 4.332 1.00 78.50 198 ASP A C 1
ATOM 1596 O O . ASP A 1 198 ? -21.682 -6.790 4.216 1.00 78.50 198 ASP A O 1
ATOM 1600 N N . SER A 1 199 ? -22.411 -8.822 4.774 1.00 68.69 199 SER A N 1
ATOM 1601 C CA . SER A 1 199 ? -23.799 -8.400 5.035 1.00 68.69 199 SER A CA 1
ATOM 1602 C C . SER A 1 199 ? -23.957 -7.354 6.148 1.00 68.69 199 SER A C 1
ATOM 1604 O O . SER A 1 199 ? -24.982 -6.677 6.214 1.00 68.69 199 SER A O 1
ATOM 1606 N N . LEU A 1 200 ? -22.961 -7.218 7.029 1.00 63.41 200 LEU A N 1
ATOM 1607 C CA . LEU A 1 200 ? -22.921 -6.187 8.072 1.00 63.41 200 LEU A CA 1
ATOM 1608 C C . LEU A 1 200 ? -22.321 -4.866 7.578 1.00 63.41 200 LEU A C 1
ATOM 1610 O O . LEU A 1 200 ? -22.502 -3.829 8.221 1.00 63.41 200 LEU A O 1
ATOM 1614 N N . SER A 1 201 ? -21.664 -4.882 6.419 1.00 61.09 201 SER A N 1
ATOM 1615 C CA . SER A 1 201 ? -21.241 -3.678 5.731 1.00 61.09 201 SER A CA 1
ATOM 1616 C C . SER A 1 201 ? -22.462 -3.017 5.096 1.00 61.09 201 SER A C 1
ATOM 1618 O O . SER A 1 201 ? -22.837 -3.258 3.953 1.00 61.09 201 SER A O 1
ATOM 1620 N N . ASN A 1 202 ? -23.099 -2.114 5.841 1.00 64.50 202 ASN A N 1
ATOM 1621 C CA . ASN A 1 202 ? -24.129 -1.236 5.276 1.00 64.50 202 ASN A CA 1
ATOM 1622 C C . ASN A 1 202 ? -23.531 -0.177 4.325 1.00 64.50 202 ASN A C 1
ATOM 1624 O O . ASN A 1 202 ? -24.260 0.682 3.823 1.00 64.50 202 ASN A O 1
ATOM 1628 N N . ARG A 1 203 ? -22.200 -0.162 4.150 1.00 73.00 203 ARG A N 1
ATOM 1629 C CA . ARG A 1 203 ? -21.457 0.846 3.393 1.00 73.00 203 ARG A CA 1
ATOM 1630 C C . ARG A 1 203 ? -20.209 0.233 2.759 1.00 73.00 203 ARG A C 1
ATOM 1632 O O . ARG A 1 203 ? -19.208 0.031 3.442 1.00 73.00 203 ARG A O 1
ATOM 1639 N N . ASN A 1 204 ? -20.215 0.104 1.433 1.00 81.25 204 ASN A N 1
ATOM 1640 C CA . ASN A 1 204 ? -19.048 -0.309 0.640 1.00 81.25 204 ASN A CA 1
ATOM 1641 C C . ASN A 1 204 ? -17.772 0.479 0.971 1.00 81.25 204 ASN A C 1
ATOM 1643 O O . ASN A 1 204 ? -16.673 -0.043 0.837 1.00 81.25 204 ASN A O 1
ATOM 1647 N N . SER A 1 205 ? -17.896 1.724 1.443 1.00 82.56 205 SER A N 1
ATOM 1648 C CA . SER A 1 205 ? -16.763 2.564 1.844 1.00 82.56 205 SER A CA 1
ATOM 1649 C C . SER A 1 205 ? -15.898 1.991 2.973 1.00 82.56 205 SER A C 1
ATOM 1651 O O . SER A 1 205 ? -14.826 2.528 3.218 1.00 82.56 205 SER A O 1
ATOM 1653 N N . LEU A 1 206 ? -16.362 0.959 3.683 1.00 84.75 206 LEU A N 1
ATOM 1654 C CA . LEU A 1 206 ? -15.616 0.275 4.747 1.00 84.75 206 LEU A CA 1
ATOM 1655 C C . LEU A 1 206 ? -14.772 -0.904 4.238 1.00 84.75 206 LEU A C 1
ATOM 1657 O O . LEU A 1 206 ? -13.826 -1.330 4.899 1.00 84.75 206 LEU A O 1
ATOM 1661 N N . GLU A 1 207 ? -15.116 -1.419 3.061 1.00 90.19 207 GLU A N 1
ATOM 1662 C CA . GLU A 1 207 ? -14.445 -2.541 2.403 1.00 90.19 207 GLU A CA 1
ATOM 1663 C C . GLU A 1 207 ? -13.558 -2.064 1.254 1.00 90.19 207 GLU A C 1
ATOM 1665 O O . GLU A 1 207 ? -12.421 -2.520 1.096 1.00 90.19 207 GLU A O 1
ATOM 1670 N N . ILE A 1 208 ? -14.060 -1.101 0.473 1.00 93.62 208 ILE A N 1
ATOM 1671 C CA . ILE A 1 208 ? -13.272 -0.383 -0.521 1.00 93.62 208 ILE A CA 1
ATOM 1672 C C . ILE A 1 208 ? -12.197 0.397 0.217 1.00 93.62 208 ILE A C 1
ATOM 1674 O O . ILE A 1 208 ? -12.490 1.256 1.046 1.00 93.62 208 ILE A O 1
ATOM 1678 N N . SER A 1 209 ? -10.952 0.071 -0.093 1.00 94.44 209 SER A N 1
ATOM 1679 C CA . SER A 1 209 ? -9.768 0.569 0.581 1.00 94.44 209 SER A CA 1
ATOM 1680 C C . SER A 1 209 ? -8.738 1.091 -0.416 1.00 94.44 209 SER A C 1
ATOM 1682 O O . SER A 1 209 ? -8.819 0.852 -1.622 1.00 94.44 209 SER A O 1
ATOM 1684 N N . LEU A 1 210 ? -7.770 1.830 0.102 1.00 94.62 210 LEU A N 1
ATOM 1685 C CA . LEU A 1 210 ? -6.689 2.469 -0.612 1.00 94.62 210 LEU A CA 1
ATOM 1686 C C . LEU A 1 210 ? -5.363 1.931 -0.094 1.00 94.62 210 LEU A C 1
ATOM 1688 O O . LEU A 1 210 ? -5.136 1.845 1.114 1.00 94.62 210 LEU A O 1
ATOM 1692 N N . ILE A 1 211 ? -4.485 1.611 -1.035 1.00 94.69 211 ILE A N 1
ATOM 1693 C CA . ILE A 1 211 ? -3.075 1.345 -0.771 1.00 94.69 211 ILE A CA 1
ATOM 1694 C C . ILE A 1 211 ? -2.300 2.449 -1.466 1.00 94.69 211 ILE A C 1
ATOM 1696 O O . ILE A 1 211 ? -2.435 2.615 -2.679 1.00 94.69 211 ILE A O 1
ATOM 1700 N N . LEU A 1 212 ? -1.533 3.212 -0.696 1.00 94.06 212 LEU A N 1
ATOM 1701 C CA . LEU A 1 212 ? -0.723 4.314 -1.201 1.00 94.06 212 LEU A CA 1
ATOM 1702 C C . LEU A 1 212 ? 0.721 3.839 -1.297 1.00 94.06 212 LEU A C 1
ATOM 1704 O O . LEU A 1 212 ? 1.260 3.299 -0.330 1.00 94.06 212 LEU A O 1
ATOM 1708 N N . LEU A 1 213 ? 1.308 4.001 -2.475 1.00 93.94 213 LEU A N 1
ATOM 1709 C CA . LEU A 1 213 ? 2.650 3.549 -2.788 1.00 93.94 213 LEU A CA 1
ATOM 1710 C C . LEU A 1 213 ? 3.534 4.736 -3.160 1.00 93.94 213 LEU A C 1
ATOM 1712 O O . LEU A 1 213 ? 3.152 5.611 -3.941 1.00 93.94 213 LEU A O 1
ATOM 1716 N N . GLU A 1 214 ? 4.746 4.697 -2.637 1.00 93.19 214 GLU A N 1
ATOM 1717 C CA . GLU A 1 214 ? 5.836 5.615 -2.929 1.00 93.19 214 GLU A CA 1
ATOM 1718 C C . GLU A 1 214 ? 6.959 4.846 -3.610 1.00 93.19 214 GLU A C 1
ATOM 1720 O O . GLU A 1 214 ? 7.230 3.687 -3.286 1.00 93.19 214 GLU A O 1
ATOM 1725 N N . ILE A 1 215 ? 7.616 5.497 -4.562 1.00 94.75 215 ILE A N 1
ATOM 1726 C CA . ILE A 1 215 ? 8.866 5.004 -5.128 1.00 94.75 215 ILE A CA 1
ATOM 1727 C C . ILE A 1 215 ? 9.958 5.391 -4.145 1.00 94.75 215 ILE A C 1
ATOM 1729 O O . ILE A 1 215 ? 10.172 6.573 -3.937 1.00 94.75 215 ILE A O 1
ATOM 1733 N N . VAL A 1 216 ? 10.625 4.409 -3.543 1.00 94.50 216 VAL A N 1
ATOM 1734 C CA . VAL A 1 216 ? 11.641 4.624 -2.492 1.00 94.50 216 VAL A CA 1
ATOM 1735 C C . VAL A 1 216 ? 13.068 4.459 -3.003 1.00 94.50 216 VAL A C 1
ATOM 1737 O O . VAL A 1 216 ? 14.026 4.850 -2.342 1.00 94.50 216 VAL A O 1
ATOM 1740 N N . GLY A 1 217 ? 13.223 3.913 -4.209 1.00 95.38 217 GLY A N 1
ATOM 1741 C CA . GLY A 1 217 ? 14.511 3.855 -4.875 1.00 95.38 217 GLY A CA 1
ATOM 1742 C C . GLY A 1 217 ? 14.452 3.136 -6.210 1.00 95.38 217 GLY A C 1
ATOM 1743 O O . GLY A 1 217 ? 13.402 2.692 -6.680 1.00 95.38 217 GLY A O 1
ATOM 1744 N N . PHE A 1 218 ? 15.619 2.994 -6.821 1.00 96.88 218 PHE A N 1
ATOM 1745 C CA . PHE A 1 218 ? 15.832 2.058 -7.909 1.00 96.88 218 PHE A CA 1
ATOM 1746 C C . PHE A 1 218 ? 17.281 1.576 -7.908 1.00 96.88 218 PHE A C 1
ATOM 1748 O O . PHE A 1 218 ? 18.180 2.243 -7.395 1.00 96.88 218 PHE A O 1
ATOM 1755 N N . SER A 1 219 ? 17.516 0.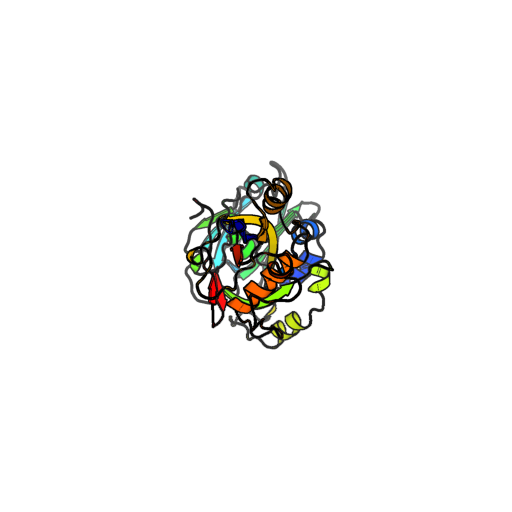416 -8.510 1.00 95.88 219 SER A N 1
ATOM 1756 C CA . SER A 1 219 ? 18.856 -0.071 -8.821 1.00 95.88 219 SER A CA 1
ATOM 1757 C C . SER A 1 219 ? 18.984 -0.384 -10.304 1.00 95.88 219 SER A C 1
ATOM 1759 O O . SER A 1 219 ? 18.010 -0.727 -10.972 1.00 95.88 219 SER A O 1
ATOM 1761 N N . GLU A 1 220 ? 20.195 -0.247 -10.836 1.00 95.25 220 GLU A N 1
ATOM 1762 C CA . GLU A 1 220 ? 20.487 -0.556 -12.231 1.00 95.25 220 GLU A CA 1
ATOM 1763 C C . GLU A 1 220 ? 21.309 -1.839 -12.336 1.00 95.25 220 GLU A C 1
ATOM 1765 O O . GLU A 1 220 ? 22.260 -2.048 -11.582 1.00 95.25 220 GLU A O 1
ATOM 1770 N N . ALA A 1 221 ? 20.974 -2.674 -13.315 1.00 94.50 221 ALA A N 1
ATOM 1771 C CA . ALA A 1 221 ? 21.835 -3.758 -13.764 1.00 94.50 221 ALA A CA 1
ATOM 1772 C C . ALA A 1 221 ? 22.385 -3.391 -15.141 1.00 94.50 221 ALA A C 1
ATOM 1774 O O . ALA A 1 221 ? 21.630 -3.161 -16.086 1.00 94.50 221 ALA A O 1
ATOM 1775 N N . GLN A 1 222 ? 23.705 -3.309 -15.240 1.00 94.94 222 GLN A N 1
ATOM 1776 C CA . GLN A 1 222 ? 24.404 -2.917 -16.455 1.00 94.94 222 GLN A CA 1
ATOM 1777 C C . GLN A 1 222 ? 25.169 -4.126 -16.981 1.00 94.94 222 GLN A C 1
ATOM 1779 O O . GLN A 1 222 ? 25.938 -4.745 -16.246 1.00 94.94 222 GLN A O 1
ATOM 1784 N N . PHE A 1 223 ? 24.940 -4.480 -18.242 1.00 93.38 223 PHE A N 1
ATOM 1785 C CA . PHE A 1 223 ? 25.542 -5.660 -18.847 1.00 93.38 223 PHE A CA 1
ATOM 1786 C C . PHE A 1 223 ? 26.448 -5.273 -20.007 1.00 93.38 223 PHE A C 1
ATOM 1788 O O . PHE A 1 223 ? 26.004 -4.628 -20.959 1.00 93.38 223 PHE A O 1
ATOM 1795 N N . LEU A 1 224 ? 27.712 -5.689 -19.910 1.00 90.44 224 LEU A N 1
ATOM 1796 C CA . LEU A 1 224 ? 28.782 -5.348 -20.838 1.00 90.44 224 LEU A CA 1
ATOM 1797 C C . LEU A 1 224 ? 29.808 -6.503 -20.916 1.00 90.44 224 LEU A C 1
ATOM 1799 O O . LEU A 1 224 ? 30.362 -6.864 -19.876 1.00 90.44 224 LEU A O 1
ATOM 1803 N N . PRO A 1 225 ? 30.078 -7.088 -22.101 1.00 90.94 225 PRO A N 1
ATOM 1804 C CA . PRO A 1 225 ? 29.316 -6.924 -23.339 1.00 90.94 225 PRO A CA 1
ATOM 1805 C C . PRO A 1 225 ? 27.896 -7.500 -23.213 1.00 90.94 225 PRO A C 1
ATOM 1807 O O . PRO A 1 225 ? 27.651 -8.436 -22.444 1.00 90.94 225 PRO A O 1
ATOM 1810 N N . PHE A 1 226 ? 26.962 -6.959 -23.996 1.00 92.81 226 PHE A N 1
ATOM 1811 C CA . PHE A 1 226 ? 25.605 -7.493 -24.074 1.00 92.81 226 PHE A CA 1
ATOM 1812 C C . PHE A 1 226 ? 25.597 -8.917 -24.644 1.00 92.81 226 PHE A C 1
ATOM 1814 O O . PHE A 1 226 ? 26.230 -9.215 -25.656 1.00 92.81 226 PHE A O 1
ATOM 1821 N N . GLN A 1 227 ? 24.819 -9.785 -24.007 1.00 91.69 227 GLN A N 1
ATOM 1822 C CA . GLN A 1 227 ? 24.497 -11.124 -24.469 1.00 91.69 227 GLN A CA 1
ATOM 1823 C C . GLN A 1 227 ? 22.975 -11.331 -24.410 1.00 91.69 227 GLN A C 1
ATOM 1825 O O . GLN A 1 227 ? 22.367 -11.012 -23.387 1.00 91.69 227 GLN A O 1
ATOM 1830 N N . PRO A 1 228 ? 22.337 -11.930 -25.437 1.00 88.44 228 PRO A N 1
ATOM 1831 C CA . PRO A 1 228 ? 20.876 -12.044 -25.503 1.00 88.44 228 PRO A CA 1
ATOM 1832 C C . PRO A 1 228 ? 20.203 -12.704 -24.291 1.00 88.44 228 PRO A C 1
ATOM 1834 O O . PRO A 1 228 ? 19.073 -12.364 -23.964 1.00 88.44 228 PRO A O 1
ATOM 1837 N N . TRP A 1 229 ? 20.891 -13.620 -23.603 1.00 88.38 229 TRP A N 1
ATOM 1838 C CA . TRP A 1 229 ? 20.368 -14.325 -22.425 1.00 88.38 229 TRP A CA 1
ATOM 1839 C C . TRP A 1 229 ? 20.245 -13.448 -21.166 1.00 88.38 229 TRP A C 1
ATOM 1841 O O . TRP A 1 229 ? 19.679 -13.897 -20.174 1.00 88.38 229 TRP A O 1
ATOM 1851 N N . GLN A 1 230 ? 20.777 -12.222 -21.187 1.00 89.69 230 GLN A N 1
ATOM 1852 C CA . GLN A 1 230 ? 20.696 -11.265 -20.075 1.00 89.69 230 GLN A CA 1
ATOM 1853 C C . GLN A 1 230 ? 19.347 -10.533 -20.009 1.00 89.69 230 GLN A C 1
ATOM 1855 O O . GLN A 1 230 ? 19.071 -9.858 -19.020 1.00 89.69 230 GLN A O 1
ATOM 1860 N N . LEU A 1 231 ? 18.521 -10.651 -21.051 1.00 90.69 231 LEU A N 1
ATOM 1861 C CA . LEU A 1 231 ? 17.162 -10.118 -21.097 1.00 90.69 231 LEU A CA 1
ATOM 1862 C C . LEU A 1 231 ? 16.154 -11.267 -21.124 1.00 90.69 231 LEU A C 1
ATOM 1864 O O . LEU A 1 231 ? 16.473 -12.397 -21.505 1.00 90.69 231 LEU A O 1
ATOM 1868 N N . SER A 1 232 ? 14.911 -10.978 -20.750 1.00 87.50 232 SER A N 1
ATOM 1869 C CA . SER A 1 232 ? 13.812 -11.920 -20.937 1.00 87.50 232 SER A CA 1
ATOM 1870 C C . SER A 1 232 ? 13.564 -12.193 -22.427 1.00 87.50 232 SER A C 1
ATOM 1872 O O . SER A 1 232 ? 13.807 -11.354 -23.297 1.00 87.50 232 SER A O 1
ATOM 1874 N N . SER A 1 233 ? 13.059 -13.392 -22.730 1.00 75.69 233 SER A N 1
ATOM 1875 C CA . SER A 1 233 ? 13.010 -13.971 -24.083 1.00 75.69 233 SER A CA 1
ATOM 1876 C C . SER A 1 233 ? 12.217 -13.179 -25.133 1.00 75.69 233 SER A C 1
ATOM 1878 O O . SER A 1 233 ? 12.307 -13.505 -26.313 1.00 75.69 233 SER A O 1
ATOM 1880 N N . ASN A 1 234 ? 11.475 -12.141 -24.735 1.00 81.19 234 ASN A N 1
ATOM 1881 C CA . ASN A 1 234 ? 10.649 -11.315 -25.619 1.00 81.19 234 ASN A CA 1
ATOM 1882 C C . ASN A 1 234 ? 11.011 -9.819 -25.588 1.00 81.19 234 ASN A C 1
ATOM 1884 O O . ASN A 1 234 ? 10.284 -9.009 -26.168 1.00 81.19 234 ASN A O 1
ATOM 1888 N N . THR A 1 235 ? 12.102 -9.428 -24.927 1.00 88.62 235 THR A N 1
ATOM 1889 C CA . THR A 1 235 ? 12.489 -8.017 -24.856 1.00 88.62 235 THR A CA 1
ATOM 1890 C C . THR A 1 235 ? 13.406 -7.623 -26.003 1.00 88.62 235 THR A C 1
ATOM 1892 O O . THR A 1 235 ? 14.482 -8.186 -26.192 1.00 88.62 235 THR A O 1
ATOM 1895 N N . THR A 1 236 ? 13.023 -6.567 -26.723 1.00 92.69 236 THR A N 1
ATOM 1896 C CA . THR A 1 236 ? 13.920 -5.896 -27.669 1.00 92.69 236 THR A CA 1
ATOM 1897 C C . THR A 1 236 ? 14.963 -5.072 -26.900 1.00 92.69 236 THR A C 1
ATOM 1899 O O . THR A 1 236 ? 14.561 -4.126 -26.200 1.00 92.69 236 THR A O 1
ATOM 1902 N N . PRO A 1 237 ? 16.271 -5.384 -27.028 1.00 95.31 237 PRO A N 1
ATOM 1903 C CA . PRO A 1 237 ? 17.337 -4.652 -26.350 1.00 95.31 237 PRO A CA 1
ATOM 1904 C C . PRO A 1 237 ? 17.437 -3.211 -26.856 1.00 95.31 237 PRO A C 1
ATOM 1906 O O . PRO A 1 237 ? 17.261 -2.944 -28.046 1.00 95.31 237 PRO A O 1
ATOM 1909 N N . ILE A 1 238 ? 17.778 -2.296 -25.952 1.00 96.06 238 ILE A N 1
ATOM 1910 C CA . ILE A 1 238 ? 18.258 -0.951 -26.275 1.00 96.06 238 ILE A CA 1
ATOM 1911 C C . ILE A 1 238 ? 19.771 -0.970 -26.089 1.00 96.06 238 ILE A C 1
ATOM 1913 O O . ILE A 1 238 ? 20.266 -0.969 -24.962 1.00 96.06 238 ILE A O 1
ATOM 1917 N N . LEU A 1 239 ? 20.485 -1.057 -27.210 1.00 95.56 239 LEU A N 1
ATOM 1918 C CA . LEU A 1 239 ? 21.940 -1.126 -27.229 1.00 95.56 239 LEU A CA 1
ATOM 1919 C C . LEU A 1 239 ? 22.521 0.275 -27.070 1.00 95.56 239 LEU A C 1
ATOM 1921 O O . LEU A 1 239 ? 22.226 1.166 -27.866 1.00 95.56 239 LEU A O 1
ATOM 1925 N N . HIS A 1 240 ? 23.368 0.430 -26.062 1.00 94.38 240 HIS A N 1
ATOM 1926 C CA . HIS A 1 240 ? 24.237 1.586 -25.901 1.00 94.38 240 HIS A CA 1
ATOM 1927 C C . HIS A 1 240 ? 25.562 1.244 -26.565 1.00 94.38 240 HIS A C 1
ATOM 1929 O O . HIS A 1 240 ? 26.115 0.177 -26.296 1.00 94.38 240 HIS A O 1
ATOM 1935 N N . ASP A 1 241 ? 26.019 2.102 -27.470 1.00 91.31 241 ASP A N 1
ATOM 1936 C CA . ASP A 1 241 ? 27.326 1.967 -28.107 1.00 91.31 241 ASP A CA 1
ATOM 1937 C C . ASP A 1 241 ? 28.357 2.674 -27.225 1.00 91.31 241 ASP A C 1
ATOM 1939 O O . ASP A 1 241 ? 28.178 3.849 -26.903 1.00 91.31 241 ASP A O 1
ATOM 1943 N N . LEU A 1 242 ? 29.373 1.938 -26.776 1.00 88.56 242 LEU A N 1
ATOM 1944 C CA . LEU A 1 242 ? 30.451 2.467 -25.946 1.00 88.56 242 LEU A CA 1
ATOM 1945 C C . LEU A 1 242 ? 31.685 2.828 -26.781 1.00 88.56 242 LEU A C 1
ATOM 1947 O O . LEU A 1 242 ? 32.686 3.231 -26.202 1.00 88.56 242 LEU A O 1
ATOM 1951 N N . GLY A 1 243 ? 31.609 2.701 -28.109 1.00 84.00 243 GLY A N 1
ATOM 1952 C CA . GLY A 1 243 ? 32.731 2.943 -29.001 1.00 84.00 243 GLY A CA 1
ATOM 1953 C C . GLY A 1 243 ? 33.809 1.868 -28.886 1.00 84.00 243 GLY A C 1
ATOM 1954 O O . GLY A 1 243 ? 33.535 0.698 -28.588 1.00 84.00 243 GLY A O 1
ATOM 1955 N N . ASP A 1 244 ? 35.032 2.296 -29.169 1.00 81.50 244 ASP A N 1
ATOM 1956 C CA . ASP A 1 244 ? 36.236 1.473 -29.125 1.00 81.50 244 ASP A CA 1
ATOM 1957 C C . ASP A 1 244 ? 36.846 1.533 -27.708 1.00 81.50 244 ASP A C 1
ATOM 1959 O O . ASP A 1 244 ? 36.445 2.356 -26.882 1.00 81.50 244 ASP A O 1
ATOM 1963 N N . ASP A 1 245 ? 37.851 0.702 -27.417 1.00 70.69 245 ASP A N 1
ATOM 1964 C CA . ASP A 1 245 ? 38.437 0.571 -26.068 1.00 70.69 245 ASP A CA 1
ATOM 1965 C C . ASP A 1 245 ? 39.003 1.889 -25.477 1.00 70.69 245 ASP A C 1
ATOM 1967 O O . ASP A 1 245 ? 39.169 2.003 -24.260 1.00 70.69 245 ASP A O 1
ATOM 1971 N N . ASP A 1 246 ? 39.266 2.897 -26.316 1.00 77.62 246 ASP A N 1
ATOM 1972 C CA . ASP A 1 246 ? 39.792 4.209 -25.921 1.00 77.62 246 ASP A CA 1
ATOM 1973 C C . ASP A 1 246 ? 38.700 5.259 -25.599 1.00 77.62 246 ASP A C 1
ATOM 1975 O O . ASP A 1 246 ? 39.021 6.346 -25.102 1.00 77.62 246 ASP A O 1
ATOM 1979 N N . ASP A 1 247 ? 37.410 4.974 -25.836 1.00 82.94 247 ASP A N 1
ATOM 1980 C CA . ASP A 1 247 ? 36.302 5.904 -25.555 1.00 82.94 247 ASP A CA 1
ATOM 1981 C C . ASP A 1 247 ? 35.850 5.843 -24.084 1.00 82.94 247 ASP A C 1
ATOM 1983 O O . ASP A 1 247 ? 34.774 5.372 -23.694 1.00 82.94 247 ASP A O 1
ATOM 1987 N N . VAL A 1 248 ? 36.723 6.375 -23.228 1.00 85.44 248 VAL A N 1
ATOM 1988 C CA . VAL A 1 248 ? 36.502 6.471 -21.781 1.00 85.44 248 VAL A CA 1
ATOM 1989 C C . VAL A 1 248 ? 35.259 7.308 -21.448 1.00 85.44 248 VAL A C 1
ATOM 1991 O O . VAL A 1 248 ? 34.607 7.053 -20.436 1.00 85.44 248 VAL A O 1
ATOM 1994 N N . GLU A 1 249 ? 34.900 8.302 -22.265 1.00 88.69 249 GLU A N 1
ATOM 1995 C CA . GLU A 1 249 ? 33.745 9.163 -21.996 1.00 88.69 249 GLU A CA 1
ATOM 1996 C C . GLU A 1 249 ? 32.427 8.403 -22.169 1.00 88.69 249 GLU A C 1
ATOM 1998 O O . GLU A 1 249 ? 31.581 8.438 -21.267 1.00 88.69 249 GLU A O 1
ATOM 2003 N N . SER A 1 250 ? 32.270 7.671 -23.275 1.00 86.94 250 SER A N 1
ATOM 2004 C CA . SER A 1 250 ? 31.101 6.819 -23.514 1.00 86.94 250 SER A CA 1
ATOM 2005 C C . SER A 1 250 ? 30.967 5.743 -22.438 1.00 86.94 250 SER A C 1
ATOM 2007 O O . SER A 1 250 ? 29.875 5.543 -21.894 1.00 86.94 250 SER A O 1
ATOM 2009 N N . TYR A 1 251 ? 32.086 5.137 -22.028 1.00 87.06 251 TYR A N 1
ATOM 2010 C CA . TYR A 1 251 ? 32.109 4.199 -20.909 1.00 87.06 251 TYR A CA 1
ATOM 2011 C C . TYR A 1 251 ? 31.645 4.841 -19.597 1.00 87.06 251 TYR A C 1
ATOM 2013 O O . TYR A 1 251 ? 30.740 4.330 -18.937 1.00 87.06 251 TYR A O 1
ATOM 2021 N N . MET A 1 252 ? 32.201 5.993 -19.220 1.00 89.38 252 MET A N 1
ATOM 2022 C CA . MET A 1 252 ? 31.820 6.683 -17.984 1.00 89.38 252 MET A CA 1
ATOM 2023 C C . MET A 1 252 ? 30.366 7.167 -17.998 1.00 89.38 252 MET A C 1
ATOM 2025 O O . MET A 1 252 ? 29.715 7.177 -16.953 1.00 89.38 252 MET A O 1
ATOM 2029 N N . ASN A 1 253 ? 29.840 7.558 -19.159 1.00 89.88 253 ASN A N 1
ATOM 2030 C CA . ASN A 1 253 ? 28.444 7.961 -19.305 1.00 89.88 253 ASN A CA 1
ATOM 2031 C C . ASN A 1 253 ? 27.481 6.771 -19.208 1.00 89.88 253 ASN A C 1
ATOM 2033 O O . ASN A 1 253 ? 26.418 6.921 -18.611 1.00 89.88 253 ASN A O 1
ATOM 2037 N N . PHE A 1 254 ? 27.861 5.586 -19.697 1.00 92.31 254 PHE A N 1
ATOM 2038 C CA . PHE A 1 254 ? 27.063 4.365 -19.548 1.00 92.31 254 PHE A CA 1
ATOM 2039 C C . PHE A 1 254 ? 26.811 4.003 -18.073 1.00 92.31 254 PHE A C 1
ATOM 2041 O O . PHE A 1 254 ? 25.714 3.562 -17.721 1.00 92.31 254 PHE A O 1
ATOM 2048 N N . HIS A 1 255 ? 27.786 4.265 -17.195 1.00 91.19 255 HIS A N 1
ATOM 2049 C CA . HIS A 1 255 ? 27.670 4.002 -15.755 1.00 91.19 255 HIS A CA 1
ATOM 2050 C C . HIS A 1 255 ? 26.784 5.001 -14.997 1.00 91.19 255 HIS A C 1
ATOM 2052 O O . HIS A 1 255 ? 26.400 4.718 -13.862 1.00 91.19 255 HIS A O 1
ATOM 2058 N N . LYS A 1 256 ? 26.421 6.145 -15.594 1.00 93.19 256 LYS A N 1
ATOM 2059 C CA . LYS A 1 256 ? 25.529 7.132 -14.963 1.00 93.19 256 LYS A CA 1
ATOM 2060 C C . LYS A 1 256 ? 24.063 6.706 -15.094 1.00 93.19 256 LYS A C 1
ATOM 2062 O O . LYS A 1 256 ? 23.685 6.221 -16.165 1.00 93.19 256 LYS A O 1
ATOM 2067 N N . PRO A 1 257 ? 23.220 6.907 -14.065 1.00 94.50 257 PRO A N 1
ATOM 2068 C CA . PRO A 1 257 ? 21.778 6.712 -14.183 1.00 94.50 257 PRO A CA 1
ATOM 2069 C C . PRO A 1 257 ? 21.182 7.504 -15.352 1.00 94.50 257 PRO A C 1
ATOM 2071 O O . PRO A 1 257 ? 21.608 8.623 -15.631 1.00 94.50 257 PRO A O 1
ATOM 2074 N N . LEU A 1 258 ? 20.206 6.912 -16.047 1.00 95.25 258 LEU A N 1
ATOM 2075 C CA . LEU A 1 258 ? 19.505 7.561 -17.167 1.00 95.25 258 LEU A CA 1
ATOM 2076 C C . LEU A 1 258 ? 18.234 8.300 -16.717 1.00 95.25 258 LEU A C 1
ATOM 2078 O O . LEU A 1 258 ? 17.601 8.981 -17.525 1.00 95.25 258 LEU A O 1
ATOM 2082 N N . VAL A 1 259 ? 17.857 8.138 -15.448 1.00 95.81 259 VAL A N 1
ATOM 2083 C CA . VAL A 1 259 ? 16.751 8.820 -14.769 1.00 95.81 259 VAL A CA 1
ATOM 2084 C C . VAL A 1 259 ? 17.195 9.298 -13.394 1.00 95.81 259 VAL A C 1
ATOM 2086 O O . VAL A 1 259 ? 18.058 8.681 -12.765 1.00 95.81 259 VAL A O 1
ATOM 2089 N N . GLU A 1 260 ? 16.558 10.362 -12.922 1.00 94.25 260 GLU A N 1
ATOM 2090 C CA . GLU A 1 260 ? 16.637 10.805 -11.532 1.00 94.25 260 GLU A CA 1
ATOM 2091 C C . GLU A 1 260 ? 15.520 10.171 -10.694 1.00 94.25 260 GLU A C 1
ATOM 2093 O O . GLU A 1 260 ? 14.487 9.741 -11.205 1.00 94.25 260 GLU A O 1
ATOM 2098 N N . PHE A 1 261 ? 15.697 10.137 -9.374 1.00 88.94 261 PHE A N 1
ATOM 2099 C CA . PHE A 1 261 ? 14.705 9.564 -8.457 1.00 88.94 261 PHE A CA 1
ATOM 2100 C C . PHE A 1 261 ? 13.328 10.249 -8.536 1.00 88.94 261 PHE A C 1
ATOM 2102 O O . PHE A 1 261 ? 12.302 9.590 -8.408 1.00 88.94 261 PHE A O 1
ATOM 2109 N N . SER A 1 262 ? 13.296 11.558 -8.800 1.00 89.06 262 SER A N 1
ATOM 2110 C CA . SER A 1 262 ? 12.058 12.334 -8.926 1.00 89.06 262 SER A CA 1
ATOM 2111 C C . SER A 1 262 ? 11.466 12.344 -10.341 1.00 89.06 262 SER A C 1
ATOM 2113 O O . SER A 1 262 ? 10.529 13.099 -10.599 1.00 89.06 262 SER A O 1
ATOM 2115 N N . ASP A 1 263 ? 12.016 11.571 -11.280 1.00 94.06 263 ASP A N 1
ATOM 2116 C CA . ASP A 1 263 ? 11.532 11.552 -12.659 1.00 94.06 263 ASP A CA 1
ATOM 2117 C C . ASP A 1 263 ? 10.152 10.885 -12.764 1.00 94.06 263 ASP A C 1
ATOM 2119 O O . ASP A 1 263 ? 9.907 9.780 -12.267 1.00 94.06 263 ASP A O 1
ATOM 2123 N N . GLN A 1 264 ? 9.239 11.539 -13.490 1.00 94.75 264 GLN A N 1
ATOM 2124 C CA . GLN A 1 264 ? 7.880 11.040 -13.718 1.00 94.75 264 GLN A CA 1
ATOM 2125 C C . GLN A 1 264 ? 7.874 9.679 -14.424 1.00 94.75 264 GLN A C 1
ATOM 2127 O O . GLN A 1 264 ? 6.944 8.886 -14.265 1.00 94.75 264 GLN A O 1
ATOM 2132 N N . GLU A 1 265 ? 8.909 9.393 -15.207 1.00 95.94 265 GLU A N 1
ATOM 2133 C CA . GLU A 1 265 ? 9.070 8.153 -15.949 1.00 95.94 265 GLU A CA 1
ATOM 2134 C C . GLU A 1 265 ? 9.090 6.920 -15.042 1.00 95.94 265 GLU A C 1
ATOM 2136 O O . GLU A 1 265 ? 8.574 5.880 -15.451 1.00 95.94 265 GLU A O 1
ATOM 2141 N N . LEU A 1 266 ? 9.590 7.037 -13.806 1.00 96.62 266 LEU A N 1
ATOM 2142 C CA . LEU A 1 266 ? 9.517 5.956 -12.821 1.00 96.62 266 LEU A CA 1
ATOM 2143 C C . LEU A 1 266 ? 8.064 5.695 -12.399 1.00 96.62 266 LEU A C 1
ATOM 2145 O O . LEU A 1 266 ? 7.615 4.552 -12.399 1.00 96.62 266 LEU A O 1
ATOM 2149 N N . THR A 1 267 ? 7.296 6.752 -12.121 1.00 96.12 267 THR A N 1
ATOM 2150 C CA . THR A 1 267 ? 5.869 6.641 -11.759 1.00 96.12 267 THR A CA 1
ATOM 2151 C C . THR A 1 267 ? 5.045 6.059 -12.908 1.00 96.12 267 THR A C 1
ATOM 2153 O O . THR A 1 267 ? 4.255 5.138 -12.702 1.00 96.12 267 THR A O 1
ATOM 2156 N N . ASN A 1 268 ? 5.270 6.528 -14.138 1.00 96.50 268 ASN A N 1
ATOM 2157 C CA . ASN A 1 268 ? 4.595 5.997 -15.322 1.00 96.50 268 ASN A CA 1
ATOM 2158 C C . ASN A 1 268 ? 4.906 4.510 -15.546 1.00 96.50 268 ASN A C 1
ATOM 2160 O O . ASN A 1 268 ? 4.011 3.742 -15.901 1.00 96.50 268 ASN A O 1
ATOM 2164 N N . GLU A 1 269 ? 6.163 4.102 -15.344 1.00 97.50 269 GLU A N 1
ATOM 2165 C CA . GLU A 1 269 ? 6.576 2.705 -15.479 1.00 97.50 269 GLU A CA 1
ATOM 2166 C C . GLU A 1 269 ? 5.882 1.823 -14.436 1.00 97.50 269 GLU A C 1
ATOM 2168 O O . GLU A 1 269 ? 5.283 0.812 -14.800 1.00 97.50 269 GLU A O 1
ATOM 2173 N N . VAL A 1 270 ? 5.874 2.234 -13.162 1.00 97.12 270 VAL A N 1
ATOM 2174 C CA . VAL A 1 270 ? 5.206 1.493 -12.077 1.00 97.12 270 VAL A CA 1
ATOM 2175 C C . VAL A 1 270 ? 3.703 1.361 -12.332 1.00 97.12 270 VAL A C 1
ATOM 2177 O O . VAL A 1 270 ? 3.164 0.255 -12.243 1.00 97.12 270 VAL A O 1
ATOM 2180 N N . GLU A 1 271 ? 3.019 2.455 -12.688 1.00 97.06 271 GLU A N 1
ATOM 2181 C CA . GLU A 1 271 ? 1.587 2.430 -13.016 1.00 97.06 271 GLU A CA 1
ATOM 2182 C C . GLU A 1 271 ? 1.309 1.438 -14.157 1.00 97.06 271 GLU A C 1
ATOM 2184 O O . GLU A 1 271 ? 0.438 0.569 -14.040 1.00 97.06 271 GLU A O 1
ATOM 2189 N N . ALA A 1 272 ? 2.069 1.535 -15.250 1.00 97.00 272 ALA A N 1
ATOM 2190 C CA . ALA A 1 272 ? 1.886 0.677 -16.410 1.00 97.00 272 ALA A CA 1
ATOM 2191 C C . ALA A 1 272 ? 2.166 -0.798 -16.097 1.00 97.00 272 ALA A C 1
ATOM 2193 O O . ALA A 1 272 ? 1.399 -1.661 -16.529 1.00 97.00 272 ALA A O 1
ATOM 2194 N N . MET A 1 273 ? 3.216 -1.089 -15.321 1.00 96.38 273 MET A N 1
ATOM 2195 C CA . MET A 1 273 ? 3.550 -2.437 -14.854 1.00 96.38 273 MET A CA 1
ATOM 2196 C C . MET A 1 273 ? 2.417 -3.049 -14.035 1.00 96.38 273 MET A C 1
ATOM 2198 O O . MET A 1 273 ? 2.008 -4.182 -14.294 1.00 96.38 273 MET A O 1
ATOM 2202 N N . LEU A 1 274 ? 1.898 -2.311 -13.051 1.00 97.00 274 LEU A N 1
ATOM 2203 C CA . LEU A 1 274 ? 0.832 -2.788 -12.174 1.00 97.00 274 LEU A CA 1
ATOM 2204 C C . LEU A 1 274 ? -0.471 -3.004 -12.951 1.00 97.00 274 LEU A C 1
ATOM 2206 O O . LEU A 1 274 ? -1.090 -4.060 -12.819 1.00 97.00 274 LEU A O 1
ATOM 2210 N N . ILE A 1 275 ? -0.860 -2.064 -13.817 1.00 97.44 275 ILE A N 1
ATOM 2211 C CA . ILE A 1 275 ? -2.065 -2.205 -14.646 1.00 97.44 275 ILE A CA 1
ATOM 2212 C C . ILE A 1 275 ? -1.928 -3.363 -15.632 1.00 97.44 275 ILE A C 1
ATOM 2214 O O . ILE A 1 275 ? -2.886 -4.106 -15.817 1.00 97.44 275 ILE A O 1
ATOM 2218 N N . ASN A 1 276 ? -0.768 -3.534 -16.268 1.00 96.31 276 ASN A N 1
ATOM 2219 C CA 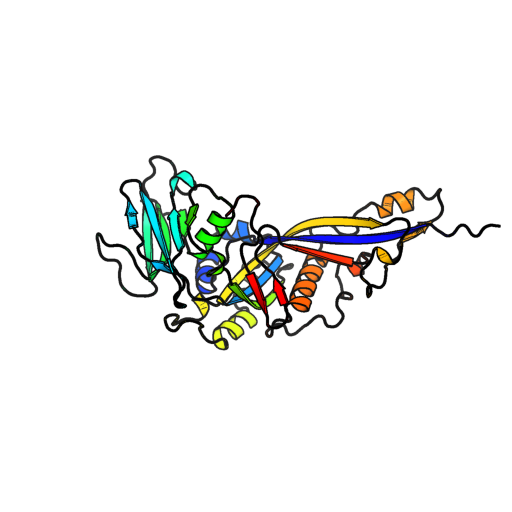. ASN A 1 276 ? -0.559 -4.626 -17.213 1.00 96.31 276 ASN A CA 1
ATOM 2220 C C . ASN A 1 276 ? -0.629 -6.000 -16.525 1.00 96.31 276 ASN A C 1
ATOM 2222 O O . ASN A 1 276 ? -1.207 -6.927 -17.088 1.00 96.31 276 ASN A O 1
ATOM 2226 N N . ARG A 1 277 ? -0.088 -6.117 -15.303 1.00 95.31 277 ARG A N 1
ATOM 2227 C CA . ARG A 1 277 ? -0.107 -7.364 -14.523 1.00 95.31 277 ARG A CA 1
ATOM 2228 C C . ARG A 1 277 ? -1.495 -7.693 -13.975 1.00 95.31 277 ARG A C 1
ATOM 2230 O O . ARG A 1 277 ? -1.984 -8.790 -14.215 1.00 95.31 277 ARG A O 1
ATOM 2237 N N . PHE A 1 278 ? -2.119 -6.767 -13.246 1.00 96.81 278 PHE A N 1
ATOM 2238 C CA . PHE A 1 278 ? -3.418 -7.007 -12.603 1.00 96.81 278 PHE A CA 1
A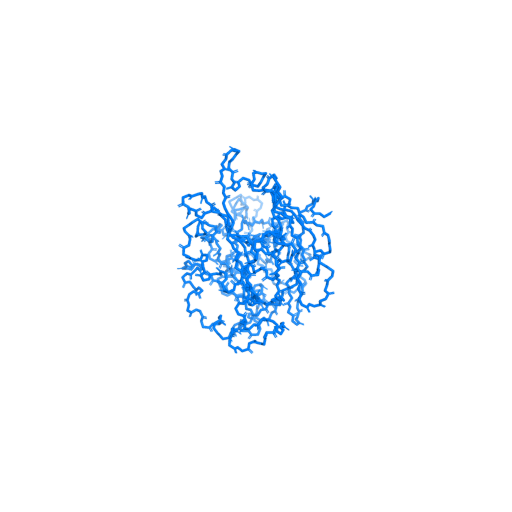TOM 2239 C C . PHE A 1 278 ? -4.602 -6.916 -13.575 1.00 96.81 278 PHE A C 1
ATOM 2241 O O . PHE A 1 278 ? -5.655 -7.485 -13.317 1.00 96.81 278 PHE A O 1
ATOM 2248 N N . ASP A 1 279 ? -4.456 -6.188 -14.684 1.00 96.56 279 ASP A N 1
ATOM 2249 C CA . ASP A 1 279 ? -5.535 -5.870 -15.628 1.00 96.56 279 ASP A CA 1
ATOM 2250 C C . ASP A 1 279 ? -6.869 -5.440 -14.969 1.00 96.56 279 ASP A C 1
ATOM 2252 O O . ASP A 1 279 ? -7.938 -5.905 -15.366 1.00 96.56 279 ASP A O 1
ATOM 2256 N N . PRO A 1 280 ? -6.850 -4.513 -13.996 1.00 95.12 280 PRO A N 1
ATOM 2257 C CA . PRO A 1 280 ? -8.015 -4.177 -13.175 1.00 95.12 280 PRO A CA 1
ATOM 2258 C C . PRO A 1 280 ? -9.163 -3.564 -13.988 1.00 95.12 280 PRO A C 1
ATOM 2260 O O . PRO A 1 280 ? -8.939 -2.670 -14.812 1.00 95.12 280 PRO A O 1
ATOM 2263 N N . ASP A 1 281 ? -10.401 -4.001 -13.753 1.00 91.38 281 ASP A N 1
ATOM 2264 C CA . ASP A 1 281 ? -11.576 -3.678 -14.582 1.00 91.38 281 ASP A CA 1
ATOM 2265 C C . ASP A 1 281 ? -11.838 -2.178 -14.749 1.00 91.38 281 ASP A C 1
ATOM 2267 O O . ASP A 1 281 ? -12.252 -1.717 -15.819 1.00 91.38 281 ASP A O 1
ATOM 2271 N N . TYR A 1 282 ? -11.549 -1.381 -13.720 1.00 93.62 282 TYR A N 1
ATOM 2272 C CA . TYR A 1 282 ? -11.853 0.045 -13.740 1.00 93.62 282 TYR A CA 1
ATOM 2273 C C . TYR A 1 282 ? -10.795 0.892 -14.461 1.00 93.62 282 TYR A C 1
ATOM 2275 O O . TYR A 1 282 ? -11.072 2.064 -14.762 1.00 93.62 282 TYR A O 1
ATOM 2283 N N . ASN A 1 283 ? -9.631 0.337 -14.818 1.00 94.75 283 ASN A N 1
ATOM 2284 C CA . ASN A 1 283 ? -8.639 1.026 -15.644 1.00 94.75 283 ASN A CA 1
ATOM 2285 C C . ASN A 1 283 ? -9.055 1.022 -17.122 1.00 94.75 283 ASN A C 1
ATOM 2287 O O . ASN A 1 283 ? -9.173 -0.022 -17.754 1.00 94.75 283 ASN A O 1
ATOM 2291 N N . LYS A 1 284 ? -9.256 2.210 -17.714 1.00 92.69 284 LYS A N 1
ATOM 2292 C CA . LYS A 1 284 ? -9.601 2.337 -19.148 1.00 92.69 284 LYS A CA 1
ATOM 2293 C C . LYS A 1 284 ? -8.405 2.008 -20.051 1.00 92.69 284 LYS A C 1
ATOM 2295 O O . LYS A 1 284 ? -8.563 1.381 -21.095 1.00 92.69 284 LYS A O 1
ATOM 2300 N N . ILE A 1 285 ? -7.214 2.454 -19.656 1.00 92.94 285 ILE A N 1
ATOM 2301 C CA . ILE A 1 285 ? -5.952 2.160 -20.340 1.00 92.94 285 ILE A CA 1
ATOM 2302 C C . ILE A 1 285 ? -5.391 0.883 -19.718 1.00 92.94 285 ILE A C 1
ATOM 2304 O O . ILE A 1 285 ? -5.236 0.828 -18.506 1.00 92.94 285 ILE A O 1
ATOM 2308 N N . LYS A 1 286 ? -5.102 -0.128 -20.545 1.00 92.06 286 LYS A N 1
ATOM 2309 C CA . LYS A 1 286 ? -4.616 -1.454 -20.108 1.00 92.06 286 LYS A CA 1
ATOM 2310 C C . LYS A 1 286 ? -3.155 -1.738 -20.471 1.00 92.06 286 LYS A C 1
ATOM 2312 O O . LYS A 1 286 ? -2.687 -2.856 -20.308 1.00 92.06 286 LYS A O 1
ATOM 2317 N N . PHE A 1 287 ? -2.464 -0.759 -21.063 1.00 92.19 287 PHE A N 1
ATOM 2318 C CA . PHE A 1 287 ? -1.072 -0.884 -21.514 1.00 92.19 287 PHE A CA 1
ATOM 2319 C C . PHE A 1 287 ? -0.790 -2.181 -22.297 1.00 92.19 287 PHE A C 1
ATOM 2321 O O . PHE A 1 287 ? 0.163 -2.900 -22.023 1.00 92.19 287 PHE A O 1
ATOM 2328 N N . LYS A 1 288 ? -1.617 -2.484 -23.311 1.00 89.44 288 LYS A N 1
ATOM 2329 C CA . LYS A 1 288 ? -1.495 -3.712 -24.128 1.00 89.44 288 LYS A CA 1
ATOM 2330 C C . LYS A 1 288 ? -0.135 -3.872 -24.826 1.00 89.44 288 LYS A C 1
ATOM 2332 O O . LYS A 1 288 ? 0.228 -4.984 -25.178 1.00 89.44 288 LYS A O 1
ATOM 2337 N N . ASN A 1 289 ? 0.588 -2.767 -25.018 1.00 87.50 289 ASN A N 1
ATOM 2338 C CA . ASN A 1 289 ? 1.904 -2.730 -25.658 1.00 87.50 289 ASN A CA 1
ATOM 2339 C C . ASN A 1 289 ? 3.063 -2.651 -24.647 1.00 87.50 289 ASN A C 1
ATOM 2341 O O . ASN A 1 289 ? 4.190 -2.367 -25.053 1.00 87.50 289 ASN A O 1
ATOM 2345 N N . TYR A 1 290 ? 2.804 -2.848 -23.348 1.00 91.69 290 TYR A N 1
ATOM 2346 C CA . TYR A 1 290 ? 3.851 -2.925 -22.326 1.00 91.69 290 TYR A CA 1
ATOM 2347 C C . TYR A 1 290 ? 4.926 -3.959 -22.742 1.00 91.69 290 TYR A C 1
ATOM 2349 O O . TYR A 1 290 ? 4.555 -5.029 -23.231 1.00 91.69 290 TYR A O 1
ATOM 2357 N N . PRO A 1 291 ? 6.236 -3.660 -22.612 1.00 91.38 291 PRO A N 1
ATOM 2358 C CA . PRO A 1 291 ? 6.829 -2.527 -21.889 1.00 91.38 291 PRO A CA 1
ATOM 2359 C C . PRO A 1 291 ? 6.986 -1.229 -22.703 1.00 91.38 291 PRO A C 1
ATOM 2361 O O . PRO A 1 291 ? 7.517 -0.242 -22.206 1.00 91.38 291 PRO A O 1
ATOM 2364 N N . ASN A 1 292 ? 6.536 -1.177 -23.960 1.00 91.88 292 ASN A N 1
ATOM 2365 C CA . ASN A 1 292 ? 6.719 -0.006 -24.825 1.00 91.88 292 ASN A CA 1
ATOM 2366 C C . ASN A 1 292 ? 5.645 1.061 -24.567 1.00 91.88 292 ASN A C 1
ATOM 2368 O O . ASN A 1 292 ? 4.695 1.223 -25.340 1.00 91.88 292 ASN A O 1
ATOM 2372 N N . ILE A 1 293 ? 5.799 1.790 -23.464 1.00 93.75 293 ILE A N 1
ATOM 2373 C CA . ILE A 1 293 ? 4.945 2.922 -23.097 1.00 93.75 293 ILE A CA 1
ATOM 2374 C C . ILE A 1 293 ? 5.623 4.256 -23.424 1.00 93.75 293 ILE A C 1
ATOM 2376 O O . ILE A 1 293 ? 6.849 4.364 -23.482 1.00 93.75 293 ILE A O 1
ATOM 2380 N N . LYS A 1 294 ? 4.816 5.299 -23.631 1.00 91.62 294 LYS A N 1
ATOM 2381 C CA . LYS A 1 294 ? 5.331 6.665 -23.761 1.00 91.62 294 LYS A CA 1
ATOM 2382 C C . LYS A 1 294 ? 5.788 7.156 -22.386 1.00 91.62 294 LYS A C 1
ATOM 2384 O O . LYS A 1 294 ? 5.039 6.998 -21.429 1.00 91.62 294 LYS A O 1
ATOM 2389 N N . ASN A 1 295 ? 6.956 7.795 -22.318 1.00 93.12 295 ASN A N 1
ATOM 2390 C CA . ASN A 1 295 ? 7.510 8.370 -21.087 1.00 93.12 295 ASN A CA 1
ATOM 2391 C C . ASN A 1 295 ? 7.630 7.341 -19.940 1.00 93.12 295 ASN A C 1
ATOM 2393 O O . ASN A 1 295 ? 7.334 7.665 -18.795 1.00 93.12 295 ASN A O 1
ATOM 2397 N N . GLY A 1 296 ? 7.998 6.096 -20.261 1.00 95.12 296 GLY A N 1
ATOM 2398 C CA . GLY A 1 296 ? 8.450 5.092 -19.288 1.00 95.12 296 GLY A CA 1
ATOM 2399 C C . GLY A 1 296 ? 9.973 4.979 -19.278 1.00 95.12 296 GLY A C 1
ATOM 2400 O O . GLY A 1 296 ? 10.663 5.688 -20.016 1.00 95.12 296 GLY A O 1
ATOM 2401 N N . THR A 1 297 ? 10.524 4.039 -18.523 1.00 96.88 297 THR A N 1
ATOM 2402 C CA . THR A 1 297 ? 11.987 3.860 -18.405 1.00 96.88 297 THR A CA 1
ATOM 2403 C C . THR A 1 297 ? 12.634 3.494 -19.744 1.00 96.88 297 THR A C 1
ATOM 2405 O O . THR A 1 297 ? 13.715 3.982 -20.075 1.00 96.88 297 THR A O 1
ATOM 2408 N N . ARG A 1 298 ? 11.947 2.721 -20.597 1.00 95.94 298 ARG A N 1
ATOM 2409 C CA . ARG A 1 298 ? 12.439 2.412 -21.952 1.00 95.94 298 ARG A CA 1
ATOM 2410 C C . ARG A 1 298 ? 12.664 3.661 -22.799 1.00 95.94 298 ARG A C 1
ATOM 2412 O O . ARG A 1 298 ? 13.600 3.697 -23.591 1.00 95.94 298 ARG A O 1
ATOM 2419 N N . SER A 1 299 ? 11.867 4.715 -22.599 1.00 95.44 299 SER A N 1
ATOM 2420 C CA . SER A 1 299 ? 12.056 5.993 -23.307 1.00 95.44 299 SER A CA 1
ATOM 2421 C C . SER A 1 299 ? 13.324 6.746 -22.886 1.00 95.44 299 SER A C 1
ATOM 2423 O O . SER A 1 299 ? 13.777 7.623 -23.614 1.00 95.44 299 SER A O 1
ATOM 2425 N N . LYS A 1 300 ? 13.918 6.365 -21.749 1.00 96.25 300 LYS A N 1
ATOM 2426 C CA . LYS A 1 300 ? 15.181 6.900 -21.226 1.00 96.25 300 LYS A CA 1
ATOM 2427 C C . LYS A 1 300 ? 16.387 6.044 -21.597 1.00 96.25 300 LYS A C 1
ATOM 2429 O O . LYS A 1 300 ? 17.507 6.463 -21.358 1.00 96.25 300 LYS A O 1
ATOM 2434 N N . GLY A 1 301 ? 16.171 4.877 -22.208 1.00 96.12 301 GLY A N 1
ATOM 2435 C CA . GLY A 1 301 ? 17.236 3.989 -22.677 1.00 96.12 301 GLY A CA 1
ATOM 2436 C C . GLY A 1 301 ? 17.403 2.693 -21.880 1.00 96.12 301 GLY A C 1
ATOM 2437 O O . GLY A 1 301 ? 18.330 1.933 -22.161 1.00 96.12 301 GLY A O 1
ATOM 2438 N N . TYR A 1 302 ? 16.521 2.395 -20.922 1.00 97.19 302 TYR A N 1
ATOM 2439 C CA . TYR A 1 302 ? 16.513 1.089 -20.255 1.00 97.19 302 TYR A CA 1
ATOM 2440 C C . TYR A 1 302 ? 15.927 0.000 -21.158 1.00 97.19 302 TYR A C 1
ATOM 2442 O O . TYR A 1 302 ? 14.923 0.213 -21.826 1.00 97.19 302 TYR A O 1
ATOM 2450 N N . SER A 1 303 ? 16.518 -1.191 -21.167 1.00 96.75 303 SER A N 1
ATOM 2451 C CA . SER A 1 303 ? 15.992 -2.348 -21.895 1.00 96.75 303 SER A CA 1
ATOM 2452 C C . SER A 1 303 ? 14.868 -3.029 -21.114 1.00 96.75 303 SER A C 1
ATOM 2454 O O . SER A 1 303 ? 13.793 -3.252 -21.663 1.00 96.75 303 SER A O 1
ATOM 2456 N N . GLU A 1 304 ? 15.057 -3.310 -19.828 1.00 95.62 304 GLU A N 1
ATOM 2457 C CA . GLU A 1 304 ? 14.015 -3.914 -18.987 1.00 95.62 304 GLU A CA 1
ATOM 2458 C C . GLU A 1 304 ? 13.778 -3.149 -17.698 1.00 95.62 304 GLU A C 1
ATOM 2460 O O . GLU A 1 304 ? 14.665 -2.474 -17.176 1.00 95.62 304 GLU A O 1
ATOM 2465 N N . SER A 1 305 ? 12.556 -3.288 -17.189 1.00 96.38 305 SER A N 1
ATOM 2466 C CA . SER A 1 305 ? 12.145 -2.808 -15.876 1.00 96.38 305 SER A CA 1
ATOM 2467 C C . SER A 1 305 ? 11.574 -3.942 -15.045 1.00 96.38 305 SER A C 1
ATOM 2469 O O . SER A 1 305 ? 10.807 -4.779 -15.523 1.00 96.38 305 SER A O 1
ATOM 2471 N N . SER A 1 306 ? 11.961 -3.956 -13.780 1.00 95.50 306 SER A N 1
ATOM 2472 C CA . SER A 1 306 ? 11.407 -4.828 -12.753 1.00 95.50 306 SER A CA 1
ATOM 2473 C C . SER A 1 306 ? 10.910 -3.985 -11.583 1.00 95.50 306 SER A C 1
ATOM 2475 O O . SER A 1 306 ? 11.264 -2.815 -11.458 1.00 95.50 306 SER A O 1
ATOM 2477 N N . LEU A 1 307 ? 10.015 -4.568 -10.788 1.00 95.25 307 LEU A N 1
ATOM 2478 C CA . LEU A 1 307 ? 9.359 -3.899 -9.673 1.00 95.25 307 LEU A CA 1
ATOM 2479 C C . LEU A 1 307 ? 9.527 -4.763 -8.433 1.00 95.25 307 LEU A C 1
ATOM 2481 O O . LEU A 1 307 ? 9.121 -5.930 -8.441 1.00 95.25 307 LEU A O 1
ATOM 2485 N N . VAL A 1 308 ? 10.072 -4.168 -7.381 1.00 92.56 308 VAL A N 1
ATOM 2486 C CA . VAL A 1 308 ? 10.135 -4.739 -6.040 1.00 92.56 308 VAL A CA 1
ATOM 2487 C C . VAL A 1 308 ? 9.233 -3.920 -5.136 1.00 92.56 308 VAL A C 1
ATOM 2489 O O . VAL A 1 308 ? 9.406 -2.713 -5.013 1.00 92.56 308 VAL A O 1
ATOM 2492 N N . LEU A 1 309 ? 8.279 -4.594 -4.500 1.00 90.06 309 LEU A N 1
ATOM 2493 C CA . LEU A 1 309 ? 7.448 -4.007 -3.460 1.00 90.06 309 LEU A CA 1
ATOM 2494 C C . LEU A 1 309 ? 8.039 -4.377 -2.098 1.00 90.06 309 LEU A C 1
ATOM 2496 O O . LEU A 1 309 ? 8.063 -5.547 -1.714 1.00 90.06 309 LEU A O 1
ATOM 2500 N N . GLU A 1 310 ? 8.575 -3.384 -1.401 1.00 85.88 310 GLU A N 1
ATOM 2501 C CA . GLU A 1 310 ? 9.198 -3.545 -0.097 1.00 85.88 310 GLU A CA 1
ATOM 2502 C C . GLU A 1 310 ? 8.145 -3.773 0.986 1.00 85.88 310 GLU A C 1
ATOM 2504 O O . GLU A 1 310 ? 7.155 -3.052 1.052 1.00 85.88 310 GLU A O 1
ATOM 2509 N N . SER A 1 311 ? 8.389 -4.762 1.856 1.00 74.44 311 SER A N 1
ATOM 2510 C CA . SER A 1 311 ? 7.628 -5.013 3.095 1.00 74.44 311 SER A CA 1
ATOM 2511 C C . SER A 1 311 ? 6.115 -4.801 2.942 1.00 74.44 311 SER A C 1
ATOM 2513 O O . SER A 1 311 ? 5.529 -3.945 3.599 1.00 74.44 311 SER A O 1
ATOM 2515 N N . ASN A 1 312 ? 5.488 -5.568 2.050 1.00 81.00 312 ASN A N 1
ATOM 2516 C CA . ASN A 1 312 ? 4.060 -5.482 1.783 1.00 81.00 312 ASN A CA 1
ATOM 2517 C C . ASN A 1 312 ? 3.300 -6.606 2.493 1.00 81.00 312 ASN A C 1
ATOM 2519 O O . ASN A 1 312 ? 3.211 -7.708 1.942 1.00 81.00 312 ASN A O 1
ATOM 2523 N N . PRO A 1 313 ? 2.698 -6.357 3.670 1.00 86.69 313 PRO A N 1
ATOM 2524 C CA . PRO A 1 313 ? 1.902 -7.350 4.386 1.00 86.69 313 PRO A CA 1
ATOM 2525 C C . PRO A 1 313 ? 0.500 -7.487 3.774 1.00 86.69 313 PRO A C 1
ATOM 2527 O O . PRO A 1 313 ? -0.491 -7.573 4.490 1.00 86.69 313 PRO A O 1
ATOM 2530 N N . THR A 1 314 ? 0.398 -7.448 2.444 1.00 92.56 314 THR A N 1
ATOM 2531 C CA . THR A 1 314 ? -0.857 -7.598 1.709 1.00 92.56 314 THR A CA 1
ATOM 2532 C C . THR A 1 314 ? -0.686 -8.594 0.574 1.00 92.56 314 THR A C 1
ATOM 2534 O O . THR A 1 314 ? 0.350 -8.662 -0.087 1.00 92.56 314 THR A O 1
ATOM 2537 N N . ILE A 1 315 ? -1.725 -9.378 0.345 1.00 95.00 315 ILE A N 1
ATOM 2538 C CA . ILE A 1 315 ? -1.889 -10.230 -0.816 1.00 95.00 315 ILE A CA 1
ATOM 2539 C C . ILE A 1 315 ? -2.792 -9.461 -1.766 1.00 95.00 315 ILE A C 1
ATOM 2541 O O . ILE A 1 315 ? -3.971 -9.262 -1.488 1.00 95.00 315 ILE A O 1
ATOM 2545 N N . LEU A 1 316 ? -2.227 -9.011 -2.879 1.00 96.00 316 LEU A N 1
ATOM 2546 C CA . LEU A 1 316 ? -2.971 -8.287 -3.900 1.00 96.00 316 LEU A CA 1
ATOM 2547 C C . LEU A 1 316 ? -3.370 -9.266 -4.989 1.00 96.00 316 LEU A C 1
ATOM 2549 O O . LEU A 1 316 ? -2.517 -9.980 -5.518 1.00 96.00 316 LEU A O 1
ATOM 2553 N N . GLU A 1 317 ? -4.639 -9.287 -5.367 1.00 96.62 317 GLU A N 1
ATOM 2554 C CA . GLU A 1 317 ? -5.112 -10.192 -6.405 1.00 96.62 317 GLU A CA 1
ATOM 2555 C C . GLU A 1 317 ? -6.107 -9.564 -7.374 1.00 96.62 317 GLU A C 1
ATOM 2557 O O . GLU A 1 317 ? -6.787 -8.581 -7.103 1.00 96.62 317 GLU A O 1
ATOM 2562 N N . SER A 1 318 ? -6.152 -10.168 -8.548 1.00 96.00 318 SER A N 1
ATOM 2563 C CA . SER A 1 318 ? -7.088 -9.928 -9.637 1.00 96.00 318 SER A CA 1
ATOM 2564 C C . SER A 1 318 ? -7.358 -11.273 -10.305 1.00 96.00 318 SER A C 1
ATOM 2566 O O . SER A 1 318 ? -6.659 -12.253 -10.038 1.00 96.00 318 SER A O 1
ATOM 2568 N N . ASP A 1 319 ? -8.277 -11.308 -11.262 1.00 93.50 319 ASP A N 1
ATOM 2569 C CA . ASP A 1 319 ? -8.550 -12.529 -12.025 1.00 93.50 319 ASP A CA 1
ATOM 2570 C C . ASP A 1 319 ? -7.331 -13.007 -12.852 1.00 93.50 319 ASP A C 1
ATOM 2572 O O . ASP A 1 319 ? -7.296 -14.154 -13.298 1.00 93.50 319 ASP A O 1
ATOM 2576 N N . LYS A 1 320 ? -6.321 -12.147 -13.075 1.00 94.50 320 LYS A N 1
ATOM 2577 C CA . LYS A 1 320 ? -5.147 -12.447 -13.918 1.00 94.50 320 LYS A CA 1
ATOM 2578 C C . LYS A 1 320 ? -3.847 -12.661 -13.165 1.00 94.50 320 LYS A C 1
ATOM 2580 O O . LYS A 1 320 ? -2.958 -13.351 -13.661 1.00 94.50 320 LYS A O 1
ATOM 2585 N N . PHE A 1 321 ? -3.705 -12.028 -12.011 1.00 96.19 321 PHE A N 1
ATOM 2586 C CA . PHE A 1 321 ? -2.438 -11.971 -11.303 1.00 96.19 321 PHE A CA 1
ATOM 2587 C C . PHE A 1 321 ? -2.648 -11.871 -9.802 1.00 96.19 321 PHE A C 1
ATOM 2589 O O . PHE A 1 321 ? -3.561 -11.188 -9.332 1.00 96.19 321 PHE A O 1
ATOM 2596 N N . LYS A 1 322 ? -1.749 -12.529 -9.071 1.00 95.75 322 LYS A N 1
ATOM 2597 C CA . LYS A 1 322 ? -1.678 -12.528 -7.617 1.00 95.75 322 LYS A CA 1
ATOM 2598 C C . LYS A 1 322 ? -0.259 -12.185 -7.184 1.00 95.75 322 LYS A C 1
ATOM 2600 O O . LYS A 1 322 ? 0.694 -12.853 -7.586 1.00 95.75 322 LYS A O 1
ATOM 2605 N N . LEU A 1 323 ? -0.134 -11.155 -6.357 1.00 94.12 323 LEU A N 1
ATOM 2606 C CA . LEU A 1 323 ? 1.088 -10.782 -5.663 1.00 94.12 323 LEU A CA 1
ATOM 2607 C C . LEU A 1 323 ? 0.962 -11.221 -4.206 1.00 94.12 323 LEU A C 1
ATOM 2609 O O . LEU A 1 323 ? 0.068 -10.771 -3.494 1.00 94.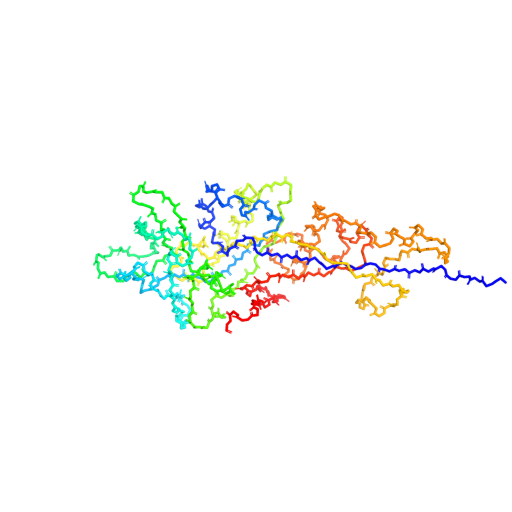12 323 LEU A O 1
ATOM 2613 N N . ASN A 1 324 ? 1.851 -12.109 -3.772 1.00 92.88 324 ASN A N 1
ATOM 2614 C CA . ASN A 1 324 ? 1.859 -12.592 -2.394 1.00 92.88 324 ASN A CA 1
ATOM 2615 C C . ASN A 1 324 ? 2.421 -11.538 -1.433 1.00 92.88 324 ASN A C 1
ATOM 2617 O O . ASN A 1 324 ? 3.212 -10.679 -1.830 1.00 92.88 324 ASN A O 1
ATOM 2621 N N . ALA A 1 325 ? 2.046 -11.662 -0.160 1.00 90.62 325 ALA A N 1
ATOM 2622 C CA . ALA A 1 325 ? 2.593 -10.839 0.907 1.00 90.62 325 ALA A CA 1
ATOM 2623 C C . ALA A 1 325 ? 4.104 -11.065 1.074 1.00 90.62 325 ALA A C 1
ATOM 2625 O O . ALA A 1 325 ? 4.609 -12.183 0.937 1.00 90.62 325 ALA A O 1
ATOM 2626 N N . ILE A 1 326 ? 4.814 -9.987 1.397 1.00 85.38 326 ILE A N 1
ATOM 2627 C CA . ILE A 1 326 ? 6.245 -9.974 1.692 1.00 85.38 326 ILE A CA 1
ATOM 2628 C C . ILE A 1 326 ? 6.411 -9.409 3.099 1.00 85.38 326 ILE A C 1
ATOM 2630 O O . ILE A 1 326 ? 6.247 -8.211 3.325 1.00 85.38 326 ILE A O 1
ATOM 2634 N N . PHE A 1 327 ? 6.758 -10.280 4.041 1.00 81.94 327 PHE A N 1
ATOM 2635 C CA . PHE A 1 327 ? 7.030 -9.905 5.425 1.00 81.94 327 PHE A CA 1
ATOM 2636 C C . PHE A 1 327 ? 8.514 -9.612 5.632 1.00 81.94 327 PHE A C 1
ATOM 2638 O O . PHE A 1 327 ? 9.377 -10.192 4.962 1.00 81.94 327 PHE A O 1
ATOM 2645 N N . ARG A 1 328 ? 8.833 -8.736 6.591 1.00 70.88 328 ARG A N 1
ATOM 2646 C CA . ARG A 1 328 ? 10.223 -8.562 7.020 1.00 70.88 328 ARG A CA 1
ATOM 2647 C C . ARG A 1 328 ? 10.722 -9.840 7.698 1.00 70.88 328 ARG A C 1
ATOM 2649 O O . ARG A 1 328 ? 9.975 -10.623 8.285 1.00 70.88 328 ARG A O 1
ATOM 2656 N N . LYS A 1 329 ? 12.025 -10.086 7.569 1.00 62.31 329 LYS A N 1
ATOM 2657 C CA . LYS A 1 329 ? 12.665 -11.277 8.132 1.00 62.31 329 LYS A CA 1
ATOM 2658 C C . LYS A 1 329 ? 12.573 -11.210 9.663 1.00 62.31 329 LYS A C 1
ATOM 2660 O O . LYS A 1 329 ? 13.126 -10.292 10.259 1.00 62.31 329 LYS A O 1
ATOM 2665 N N . GLY A 1 330 ? 11.889 -12.182 10.271 1.00 59.94 330 GLY A N 1
ATOM 2666 C CA . GLY A 1 330 ? 11.625 -12.230 11.716 1.00 59.94 330 GLY A CA 1
ATOM 2667 C C . GLY A 1 330 ? 10.283 -11.630 12.154 1.00 59.94 330 GLY A C 1
ATOM 2668 O O . GLY A 1 330 ? 10.149 -11.307 13.328 1.00 59.94 330 GLY A O 1
ATOM 2669 N N . SER A 1 331 ? 9.329 -11.426 11.238 1.00 52.91 331 SER A N 1
ATOM 2670 C CA . SER A 1 331 ? 8.024 -10.804 11.530 1.00 52.91 331 SER A CA 1
ATOM 2671 C C . SER A 1 331 ? 6.839 -11.766 11.680 1.00 52.91 331 SER A C 1
ATOM 2673 O O . SER A 1 331 ? 5.711 -11.296 11.796 1.00 52.91 331 SER A O 1
ATOM 2675 N N . ILE A 1 332 ? 7.070 -13.084 11.682 1.00 51.00 332 ILE A N 1
ATOM 2676 C CA . ILE A 1 332 ? 6.084 -14.137 11.997 1.00 51.00 332 ILE A CA 1
ATOM 2677 C C . ILE A 1 332 ? 6.819 -15.312 12.640 1.00 51.00 332 ILE A C 1
ATOM 2679 O O . ILE A 1 332 ? 7.909 -15.654 12.113 1.00 51.00 332 ILE A O 1
#

Mean predicted aligned error: 6.34 Å

Secondary structure (DSSP, 8-state):
----PPPEEEEEEEEEEEESS--EEHHHHHHHTT-HHHHHHHTTEEEEEEEE----EEEEEEE-TTS-EEEEEE-TT-PPPEEEEE-TTTTTSS-TT--EEEEEEESSS---TTS-B-SEEEEEEEETT--EEEEE-HHHHHHHHHTT-TTEEEES-GGGS-EEEEEEEEE-SSS-HHHHHTT-HHHHHHHHHSPPSSTT-S-GGGTEEEEEEEEEEEEEEEESS--GGGS-TTPPP-PEE--STT-HHHHHHHTS-SS-TT-HHHHHHHHHHHHHHH--TT-S---TTTT--TTSGGGGT-SEEEEEEES---EEE-SS-EEPP-PPTT--

Sequence (332 aa):
MSNEESLKGVKNINIQVSGSYPVISAYEFEILKELPEVHHLWRESTIYLIVQRPLMYFNNLRINDQGVVNFEISDMRGNEPLTGTLDPYESGLAKEGESYSFSFHLYKGEVKENKSVDYAACFFIETESSEHLASITPQKVIHLSSLNSPGYKISGNLYDYIDYRVHYVGQAFSQDIWSRLTGHEKMQSILTREAAIDSLSNRNSLEISLILLEIVGFSEAQFLPFQPWQLSSNTTPILHDLGDDDDVESYMNFHKPLVEFSDQELTNEVEAMLINRFDPDYNKIKFKNYPNIKNGTRSKGYSESSLVLESNPTILESDKFKLNAIFRKGSI